Protein AF-A0A2V3JKL2-F1 (afdb_monomer)

Foldseek 3Di:
DFDQCQDPDPPPPDDDDDDDDDDPPPLQVLQQPDFKWKWKWFAPPFPCPVPDAQLCPLVVLLDPPAAEEFEQCQQDPLRVLVLLLQCLVCVVNVNNCSCVSNQVVFFVWDWDADPVVLAIEIEAAPSVRRRGHLRYDYHNDPVVRVVCRVVVSHGIYIDIPVVCVVSVTDIYGYDPCRGLADQVNQVSQQSYWYQHNVRDIGGRHRRTGDDDQDPPHPDSPVSVVVSCCCSDPNND

Nearest PDB structures (foldseek):
  3k6w-assembly1_A  TM=8.938E-01  e=9.859E-31  Methanosarcina acetivorans
  3cfx-assembly2_B  TM=8.893E-01  e=1.115E-30  Methanosarcina acetivorans
  3cij-assembly2_B  TM=8.862E-01  e=2.197E-30  Archaeoglobus fulgidus
  2onk-assembly1_E  TM=8.874E-01  e=9.422E-29  Archaeoglobus fulgidus
  3cfz-assembly1_A  TM=8.855E-01  e=1.961E-25  Methanocaldococcus jannaschii

Sequence (236 aa):
MIRQICNSTKNMKTRWSGPMGQQCPRVLDQIGHYRNQIVLAYTDKSKYADEINASNWYDILRRDDVRFGFSNPNDDPCGYRSQMTIQLAEAYYGDDIIYEDLIEANSALAMVYDAANGTYTLNMPASESIDPSAKLMVRSMEMELIAGLDAQEIDYYFIYRSVAEQHGQLFLELPAEIDLSSVAYADTYKTVQVVQANGNLVTGNPVVYGITVPTNARDPEMGLLFVKLVVSPEGQ

Structure (mmCIF, N/CA/C/O backbone):
data_AF-A0A2V3JKL2-F1
#
_entry.id   AF-A0A2V3JKL2-F1
#
loop_
_atom_site.group_PDB
_atom_site.id
_atom_site.type_symbol
_atom_site.label_atom_id
_atom_site.label_alt_id
_atom_site.label_comp_id
_atom_site.label_asym_id
_atom_site.label_entity_id
_atom_site.label_seq_id
_atom_site.pdbx_PDB_ins_code
_atom_site.Cartn_x
_atom_site.Cartn_y
_atom_site.Cartn_z
_atom_site.occupancy
_atom_site.B_iso_or_equiv
_atom_site.auth_seq_id
_atom_site.auth_comp_id
_atom_site.auth_asym_id
_atom_site.auth_atom_id
_atom_site.pdbx_PDB_model_num
ATOM 1 N N . MET A 1 1 ? 16.165 -18.012 -11.429 1.00 26.91 1 MET A N 1
ATOM 2 C CA . MET A 1 1 ? 16.096 -16.927 -10.427 1.00 26.91 1 MET A CA 1
ATOM 3 C C . MET A 1 1 ? 15.198 -15.844 -11.010 1.00 26.91 1 MET A C 1
ATOM 5 O O . MET A 1 1 ? 15.669 -15.047 -11.811 1.00 26.91 1 MET A O 1
ATOM 9 N N . ILE A 1 2 ? 13.894 -15.908 -10.723 1.00 26.86 2 ILE A N 1
ATOM 10 C CA . ILE A 1 2 ? 12.930 -14.867 -11.106 1.00 26.86 2 ILE A CA 1
ATOM 11 C C . ILE A 1 2 ? 13.329 -13.627 -10.305 1.00 26.86 2 ILE A C 1
ATOM 13 O O . ILE A 1 2 ? 13.329 -13.666 -9.079 1.00 26.86 2 ILE A O 1
ATOM 17 N N . ARG A 1 3 ? 13.791 -12.574 -10.980 1.00 26.08 3 ARG A N 1
ATOM 18 C CA . ARG A 1 3 ? 14.084 -11.287 -10.343 1.00 26.08 3 ARG A CA 1
ATOM 19 C C . ARG A 1 3 ? 12.982 -10.319 -10.723 1.00 26.08 3 ARG A C 1
ATOM 21 O O . ARG A 1 3 ? 12.643 -10.200 -11.894 1.00 26.08 3 ARG A O 1
ATOM 28 N N . GLN A 1 4 ? 12.475 -9.601 -9.734 1.00 31.69 4 GLN A N 1
ATOM 29 C CA . GLN A 1 4 ? 11.664 -8.415 -9.941 1.00 31.69 4 GLN A CA 1
ATOM 30 C C . GLN A 1 4 ? 12.528 -7.375 -10.668 1.00 31.69 4 GLN A C 1
ATOM 32 O O . GLN A 1 4 ? 13.488 -6.844 -10.107 1.00 31.69 4 GLN A O 1
ATOM 37 N N . ILE A 1 5 ? 12.262 -7.151 -11.956 1.00 33.41 5 ILE A N 1
ATOM 38 C CA . ILE A 1 5 ? 13.010 -6.180 -12.757 1.00 33.41 5 ILE A CA 1
ATOM 39 C C . ILE A 1 5 ? 12.472 -4.792 -12.401 1.00 33.41 5 ILE A C 1
ATOM 41 O O . ILE A 1 5 ? 11.499 -4.318 -12.977 1.00 33.41 5 ILE A O 1
ATOM 45 N N . CYS A 1 6 ? 13.102 -4.146 -11.418 1.00 26.72 6 CYS A N 1
ATOM 46 C CA . CYS A 1 6 ? 12.936 -2.715 -11.196 1.00 26.72 6 CYS A CA 1
ATOM 47 C C . CYS A 1 6 ? 13.619 -1.978 -12.362 1.00 26.72 6 CYS A C 1
ATOM 49 O O . CYS A 1 6 ? 14.805 -2.178 -12.639 1.00 26.72 6 CYS A O 1
ATOM 51 N N . ASN A 1 7 ? 12.840 -1.209 -13.121 1.00 31.97 7 ASN A N 1
ATOM 52 C CA . ASN A 1 7 ? 13.188 -0.748 -14.463 1.00 31.97 7 ASN A CA 1
ATOM 53 C C . ASN A 1 7 ? 14.177 0.437 -14.445 1.00 31.97 7 ASN A C 1
ATOM 55 O O . ASN A 1 7 ? 13.800 1.591 -14.619 1.00 31.97 7 ASN A O 1
ATOM 59 N N . SER A 1 8 ? 15.474 0.152 -14.309 1.00 26.84 8 SER A N 1
ATOM 60 C CA . SER A 1 8 ? 16.554 1.078 -14.682 1.00 26.84 8 SER A CA 1
ATOM 61 C C . SER A 1 8 ? 17.068 0.740 -16.085 1.00 26.84 8 SER A C 1
ATOM 63 O O . SER A 1 8 ? 18.127 0.148 -16.267 1.00 26.84 8 SER A O 1
ATOM 65 N N . THR A 1 9 ? 16.291 1.068 -17.120 1.00 30.44 9 THR A N 1
ATOM 66 C CA . THR A 1 9 ? 16.754 0.984 -18.520 1.00 30.44 9 THR A CA 1
ATOM 67 C C . THR A 1 9 ? 16.253 2.164 -19.355 1.00 30.44 9 THR A C 1
ATOM 69 O O . THR A 1 9 ? 15.654 1.999 -20.413 1.00 30.44 9 THR A O 1
ATOM 72 N N . LYS A 1 10 ? 16.531 3.401 -18.918 1.00 29.91 10 LYS A N 1
ATOM 73 C CA . LYS A 1 10 ? 16.306 4.592 -19.764 1.00 29.91 10 LYS A CA 1
ATOM 74 C C . LYS A 1 10 ? 17.475 4.970 -20.688 1.00 29.91 10 LYS A C 1
ATOM 76 O O . LYS A 1 10 ? 17.258 5.779 -21.578 1.00 29.91 10 LYS A O 1
ATOM 81 N N . ASN A 1 11 ? 18.659 4.351 -20.593 1.00 26.80 11 ASN A N 1
ATOM 82 C CA . ASN A 1 11 ? 19.849 4.804 -21.343 1.00 26.80 11 ASN A CA 1
ATOM 83 C C . ASN A 1 11 ? 20.575 3.724 -22.169 1.00 26.80 11 ASN A C 1
ATOM 85 O O . ASN A 1 11 ? 21.790 3.586 -22.089 1.00 26.80 11 ASN A O 1
ATOM 89 N N . MET A 1 12 ? 19.863 2.992 -23.030 1.00 27.97 12 MET A N 1
ATOM 90 C CA . MET A 1 12 ? 20.506 2.228 -24.117 1.00 27.97 12 MET A CA 1
ATOM 91 C C . MET A 1 12 ? 19.764 2.386 -25.453 1.00 27.97 12 MET A C 1
ATOM 93 O O . MET A 1 12 ? 19.533 1.441 -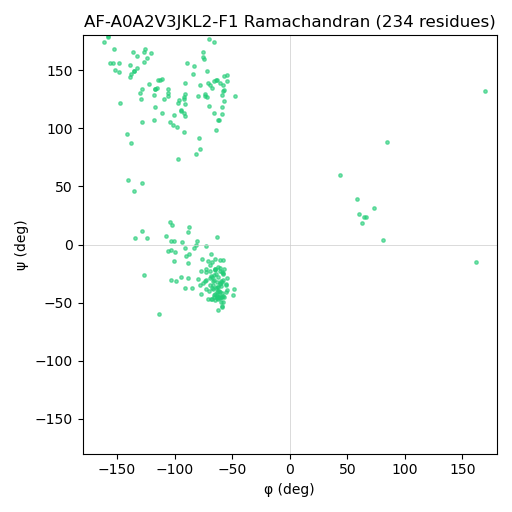26.200 1.00 27.97 12 MET A O 1
ATOM 97 N N . LYS A 1 13 ? 19.414 3.627 -25.802 1.00 31.36 13 LYS A N 1
ATOM 98 C CA . LYS A 1 13 ? 19.261 4.019 -27.207 1.00 31.36 13 LYS A CA 1
ATOM 99 C C . LYS A 1 13 ? 20.603 4.573 -27.664 1.00 31.36 13 LYS A C 1
ATOM 101 O O . LYS A 1 13 ? 20.882 5.724 -27.386 1.00 31.36 13 LYS A O 1
ATOM 106 N N . THR A 1 14 ? 21.429 3.751 -28.310 1.00 31.39 14 THR A N 1
ATOM 107 C CA . THR A 1 14 ? 22.068 4.065 -29.602 1.00 31.39 14 THR A CA 1
ATOM 108 C C . THR A 1 14 ? 23.144 3.038 -29.955 1.00 31.39 14 THR A C 1
ATOM 110 O O . THR A 1 14 ? 24.068 2.802 -29.185 1.00 31.39 14 THR A O 1
ATOM 113 N N . ARG A 1 15 ? 23.055 2.578 -31.211 1.00 26.11 15 ARG A N 1
ATOM 114 C CA . ARG A 1 15 ? 24.170 2.213 -32.095 1.00 26.11 15 ARG A CA 1
ATOM 115 C C . ARG A 1 15 ? 24.742 0.804 -31.946 1.00 26.11 15 ARG A C 1
ATOM 117 O O . ARG A 1 15 ? 25.768 0.635 -31.317 1.00 26.11 15 ARG A O 1
ATOM 124 N N . TRP A 1 16 ? 24.165 -0.148 -32.681 1.00 27.25 16 TRP A N 1
ATOM 125 C CA . TRP A 1 16 ? 24.941 -1.156 -33.415 1.00 27.25 16 TRP A CA 1
ATOM 126 C C . TRP A 1 16 ? 24.212 -1.546 -34.707 1.00 27.25 16 TRP A C 1
ATOM 128 O O . TRP A 1 16 ? 23.058 -1.965 -34.688 1.00 27.25 16 TRP A O 1
ATOM 138 N N . SER A 1 17 ? 24.895 -1.351 -35.834 1.00 35.47 17 SER A N 1
ATOM 139 C CA . SER A 1 17 ? 24.506 -1.769 -37.181 1.00 35.47 17 SER A CA 1
ATOM 140 C C . SER A 1 17 ? 25.298 -3.029 -37.539 1.00 35.47 17 SER A C 1
ATOM 142 O O . SER A 1 17 ? 26.489 -2.937 -37.832 1.00 35.47 17 SER A O 1
ATOM 144 N N . GLY A 1 18 ? 24.644 -4.191 -37.470 1.00 29.98 18 GLY A N 1
ATOM 145 C CA . GLY A 1 18 ? 25.146 -5.503 -37.898 1.00 29.98 18 GLY A CA 1
ATOM 146 C C . GLY A 1 18 ? 24.193 -6.146 -38.920 1.00 29.98 18 GLY A C 1
ATOM 147 O O . GLY A 1 18 ? 23.052 -5.693 -39.033 1.00 29.98 18 GLY A O 1
ATOM 148 N N . PRO A 1 19 ? 24.657 -7.132 -39.711 1.00 27.50 19 PRO A N 1
ATOM 149 C CA . PRO A 1 19 ? 24.007 -7.551 -40.952 1.00 27.50 19 PRO A CA 1
ATOM 150 C C . PRO A 1 19 ? 22.611 -8.144 -40.721 1.00 27.50 19 PRO A C 1
ATOM 152 O O . PRO A 1 19 ? 22.364 -8.854 -39.748 1.00 27.50 19 PRO A O 1
ATOM 155 N N . MET A 1 20 ? 21.701 -7.817 -41.644 1.00 35.47 20 MET A N 1
ATOM 156 C CA . MET A 1 20 ? 20.307 -8.266 -41.696 1.00 35.47 20 MET A CA 1
ATOM 157 C C . MET A 1 20 ? 20.189 -9.783 -41.496 1.00 35.47 20 MET A C 1
ATOM 159 O O . MET A 1 20 ? 20.811 -10.536 -42.240 1.00 35.47 20 MET A O 1
ATOM 163 N N . GLY A 1 21 ? 19.340 -10.236 -40.562 1.00 33.16 21 GLY A N 1
ATOM 164 C CA . GLY A 1 21 ? 18.878 -11.629 -40.619 1.00 33.16 21 GLY A CA 1
ATOM 165 C C . GLY A 1 21 ? 18.275 -12.289 -39.383 1.00 33.16 21 GLY A C 1
ATOM 166 O O . GLY A 1 21 ? 17.631 -13.313 -39.559 1.00 33.16 21 GLY A O 1
ATOM 167 N N . GLN A 1 22 ? 18.408 -11.758 -38.164 1.00 30.09 22 GLN A N 1
ATOM 168 C CA . GLN A 1 22 ? 17.729 -12.327 -36.987 1.00 30.09 22 GLN A CA 1
ATOM 169 C C . GLN A 1 22 ? 17.241 -11.209 -36.066 1.00 30.09 22 GLN A C 1
ATOM 171 O O . GLN A 1 22 ? 17.969 -10.696 -35.218 1.00 30.09 22 GLN A O 1
ATOM 176 N N . GLN A 1 23 ? 15.976 -10.818 -36.232 1.00 29.34 23 GLN A N 1
ATOM 177 C CA . GLN A 1 23 ? 15.240 -10.212 -35.129 1.00 29.34 23 GLN A CA 1
ATOM 178 C C . GLN A 1 23 ? 15.170 -11.265 -34.026 1.00 29.34 23 GLN A C 1
ATOM 180 O O . GLN A 1 23 ? 14.446 -12.246 -34.157 1.00 29.34 23 GLN A O 1
ATOM 185 N N . CYS A 1 24 ? 15.941 -11.073 -32.957 1.00 32.03 24 CYS A N 1
ATOM 186 C CA . CYS A 1 24 ? 15.667 -11.741 -31.695 1.00 32.03 24 CYS A CA 1
ATOM 187 C C . CYS A 1 24 ? 14.244 -11.311 -31.303 1.00 32.03 24 CYS A C 1
ATOM 189 O O . CYS A 1 24 ? 14.039 -10.105 -31.095 1.00 32.03 24 CYS A O 1
ATOM 191 N N . PRO A 1 25 ? 13.239 -12.209 -31.289 1.00 35.69 25 PRO A N 1
ATOM 192 C CA . PRO A 1 25 ? 11.915 -11.836 -30.826 1.00 35.69 25 PRO A CA 1
ATOM 193 C C . PRO A 1 25 ? 12.107 -11.329 -29.405 1.00 35.69 25 PRO A C 1
ATOM 195 O O . PRO A 1 25 ? 12.708 -12.015 -28.577 1.00 35.69 25 PRO A O 1
ATOM 198 N N . ARG A 1 26 ? 11.685 -10.097 -29.126 1.00 41.50 26 ARG A N 1
ATOM 199 C CA . ARG A 1 26 ? 11.705 -9.581 -27.761 1.00 41.50 26 ARG A CA 1
ATOM 200 C C . ARG A 1 26 ? 10.740 -10.453 -26.968 1.00 41.50 26 ARG A C 1
ATOM 202 O O . ARG A 1 26 ? 9.538 -10.239 -27.006 1.00 41.50 26 ARG A O 1
ATOM 209 N N . VAL A 1 27 ? 11.279 -11.437 -26.256 1.00 40.78 27 VAL A N 1
ATOM 210 C CA . VAL A 1 27 ? 10.527 -12.336 -25.365 1.00 40.78 27 VAL A CA 1
ATOM 211 C C . VAL A 1 27 ? 9.773 -11.546 -24.275 1.00 40.78 27 VAL A C 1
ATOM 213 O O . VAL A 1 27 ? 8.854 -12.067 -23.661 1.00 40.78 27 VAL A O 1
ATOM 216 N N . LEU A 1 28 ? 10.099 -10.258 -24.105 1.00 38.56 28 LEU A N 1
ATOM 217 C CA . LEU A 1 28 ? 9.424 -9.299 -23.229 1.00 38.56 28 LEU A CA 1
ATOM 218 C C . LEU A 1 28 ? 7.911 -9.160 -23.480 1.00 38.56 28 LEU A C 1
ATOM 220 O O . LEU A 1 28 ? 7.175 -8.995 -22.513 1.00 38.56 28 LEU A O 1
ATOM 224 N N . ASP A 1 29 ? 7.434 -9.262 -24.726 1.00 38.19 29 ASP A N 1
ATOM 225 C CA . ASP A 1 29 ? 6.019 -8.979 -25.037 1.00 38.19 29 ASP A CA 1
ATOM 226 C C . ASP A 1 29 ? 5.052 -10.110 -24.625 1.00 38.19 29 ASP A C 1
ATOM 228 O O . ASP A 1 29 ? 3.843 -9.895 -24.594 1.00 38.19 29 ASP A O 1
ATOM 232 N N . GLN A 1 30 ? 5.547 -11.305 -24.273 1.00 39.47 30 GLN A N 1
ATOM 233 C CA . GLN A 1 30 ? 4.699 -12.472 -23.961 1.00 39.47 30 GLN A CA 1
ATOM 234 C C . GLN A 1 30 ? 4.505 -12.747 -22.460 1.00 39.47 30 GLN A C 1
ATOM 236 O O . GLN A 1 30 ? 3.856 -13.722 -22.098 1.00 39.47 30 GLN A O 1
ATOM 241 N N . ILE A 1 31 ? 5.043 -11.907 -21.571 1.00 49.47 31 ILE A N 1
ATOM 242 C CA . ILE A 1 31 ? 5.088 -12.194 -20.119 1.00 49.47 31 ILE A CA 1
ATOM 243 C C . ILE A 1 31 ? 4.096 -11.312 -19.339 1.00 49.47 31 ILE A C 1
ATOM 245 O O . ILE A 1 31 ? 3.998 -11.379 -18.121 1.00 49.47 31 ILE A O 1
ATOM 249 N N . GLY A 1 32 ? 3.251 -10.549 -20.040 1.00 49.50 32 GLY A N 1
ATOM 250 C CA . GLY A 1 32 ? 2.182 -9.742 -19.436 1.00 49.50 32 GLY A CA 1
ATOM 251 C C . GLY A 1 32 ? 1.082 -10.534 -18.704 1.00 49.50 32 GLY A C 1
ATOM 252 O O . GLY A 1 32 ? 0.075 -9.933 -18.315 1.00 49.50 32 GLY A O 1
ATOM 253 N N . HIS A 1 33 ? 1.237 -11.854 -18.559 1.00 52.31 33 HIS A N 1
ATOM 254 C CA . HIS A 1 33 ? 0.290 -12.769 -17.917 1.00 52.31 33 HIS A CA 1
ATOM 255 C C . HIS A 1 33 ? 0.598 -13.030 -16.440 1.00 52.31 33 HIS A C 1
ATOM 257 O O . HIS A 1 33 ? -0.336 -13.229 -15.672 1.00 52.31 33 HIS A O 1
ATOM 263 N N . TYR A 1 34 ? 1.860 -12.947 -16.009 1.00 68.00 34 TYR A N 1
ATOM 264 C CA . TYR A 1 34 ? 2.202 -13.103 -14.594 1.00 68.00 34 TYR A CA 1
ATOM 265 C C . TYR A 1 34 ? 2.180 -11.743 -13.920 1.00 68.00 34 TYR A C 1
ATOM 267 O O . TYR A 1 34 ? 3.027 -10.885 -14.180 1.00 68.00 34 TYR A O 1
ATOM 275 N N . ARG A 1 35 ? 1.193 -11.542 -13.057 1.00 81.88 35 ARG A N 1
ATOM 276 C CA . ARG A 1 35 ? 0.976 -10.293 -12.334 1.00 81.88 35 ARG A CA 1
ATOM 277 C C . ARG A 1 35 ? 0.887 -10.584 -10.854 1.00 81.88 35 ARG A C 1
ATOM 279 O O . ARG A 1 35 ? 0.585 -11.704 -10.453 1.00 81.88 35 ARG A O 1
ATOM 286 N N . ASN A 1 36 ? 1.159 -9.567 -10.060 1.00 87.81 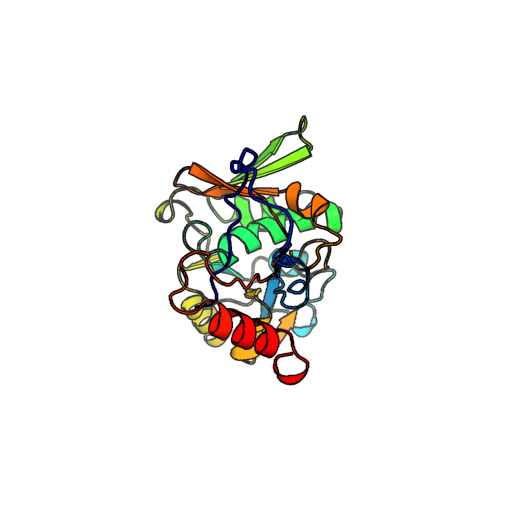36 ASN A N 1
ATOM 287 C CA . ASN A 1 36 ? 0.736 -9.559 -8.676 1.00 87.81 36 ASN A CA 1
ATOM 288 C C . ASN A 1 36 ? -0.173 -8.361 -8.442 1.00 87.81 36 ASN A C 1
ATOM 290 O O . ASN A 1 36 ? -0.208 -7.436 -9.251 1.00 87.81 36 ASN A O 1
ATOM 294 N N . GLN A 1 37 ? -0.887 -8.389 -7.332 1.00 94.38 37 GLN A N 1
ATOM 295 C CA . GLN A 1 37 ? -1.734 -7.286 -6.913 1.00 94.38 37 GLN A CA 1
ATOM 296 C C . GLN A 1 37 ? -1.593 -7.092 -5.414 1.00 94.38 37 GLN A C 1
ATOM 298 O O . GLN A 1 37 ? -1.418 -8.071 -4.677 1.00 94.38 37 GLN A O 1
ATOM 303 N N . ILE A 1 38 ? -1.635 -5.836 -4.986 1.00 97.75 38 ILE A N 1
ATOM 304 C CA . ILE A 1 38 ? -1.719 -5.503 -3.571 1.00 97.75 38 ILE A CA 1
ATOM 305 C C . ILE A 1 38 ? -3.138 -5.810 -3.095 1.00 97.75 38 ILE A C 1
ATOM 307 O O . ILE A 1 38 ? -4.124 -5.414 -3.712 1.00 97.75 38 ILE A O 1
ATOM 311 N N . VAL A 1 39 ? -3.230 -6.546 -1.997 1.00 98.38 39 VAL A N 1
ATOM 312 C CA . VAL A 1 39 ? -4.472 -6.881 -1.301 1.00 98.38 39 VAL A CA 1
ATOM 313 C C . VAL A 1 39 ? -4.348 -6.497 0.165 1.00 98.38 39 VAL A C 1
ATOM 315 O O . VAL A 1 39 ? -3.244 -6.274 0.672 1.00 98.38 39 VAL A O 1
ATOM 318 N N . LEU A 1 40 ? -5.485 -6.465 0.852 1.00 98.50 40 LEU A N 1
ATOM 319 C CA . LEU A 1 40 ? -5.537 -6.320 2.301 1.00 98.50 40 LEU A CA 1
ATOM 320 C C . LEU A 1 40 ? -5.867 -7.683 2.920 1.00 98.50 40 LEU A C 1
ATOM 322 O O . LEU A 1 40 ? -6.997 -8.158 2.816 1.00 98.50 40 LEU A O 1
ATOM 326 N N . ALA A 1 41 ? -4.872 -8.339 3.511 1.00 98.31 41 ALA A N 1
ATOM 327 C CA . ALA A 1 41 ? -5.024 -9.651 4.133 1.00 98.31 41 ALA A CA 1
ATOM 328 C C . ALA A 1 41 ? -5.543 -9.539 5.574 1.00 98.31 41 ALA A C 1
ATOM 330 O O . ALA A 1 41 ? -5.236 -8.574 6.278 1.00 98.31 41 ALA A O 1
ATOM 331 N N . TYR A 1 42 ? -6.338 -10.525 5.993 1.00 98.31 42 TYR A N 1
ATOM 332 C CA . TYR A 1 42 ? -6.999 -10.592 7.296 1.00 98.31 42 TYR A CA 1
ATOM 333 C C . TYR A 1 42 ? -7.383 -12.037 7.671 1.00 98.31 42 TYR A C 1
ATOM 335 O O . TYR A 1 42 ? -7.146 -12.987 6.921 1.00 98.31 42 TYR A O 1
ATOM 343 N N . THR A 1 43 ? -7.979 -12.220 8.849 1.00 96.88 43 THR A N 1
ATOM 344 C CA . THR A 1 43 ? -8.537 -13.504 9.309 1.00 96.88 43 THR A CA 1
ATOM 345 C C . THR A 1 43 ? -9.996 -13.342 9.717 1.00 96.88 43 THR A C 1
ATOM 347 O O . THR A 1 43 ? -10.482 -12.232 9.916 1.00 96.88 43 THR A O 1
ATOM 350 N N . ASP A 1 44 ? -10.695 -14.453 9.927 1.00 95.50 44 ASP A N 1
ATOM 351 C CA . ASP A 1 44 ? -12.055 -14.472 10.480 1.00 95.50 44 ASP A CA 1
ATOM 352 C C . ASP A 1 44 ? -12.159 -13.870 11.894 1.00 95.50 44 ASP A C 1
ATOM 354 O O . ASP A 1 44 ? -13.258 -13.588 12.369 1.00 95.50 44 ASP A O 1
ATOM 358 N N . LYS A 1 45 ? -11.024 -13.661 12.569 1.00 96.06 45 LYS A N 1
ATOM 359 C CA . LYS A 1 45 ? -10.951 -13.058 13.902 1.00 96.06 45 LYS A CA 1
ATOM 360 C C . LYS A 1 45 ? -10.501 -11.598 13.894 1.00 96.06 45 LYS A C 1
ATOM 362 O O . LYS A 1 45 ? -10.455 -10.993 14.965 1.00 96.06 45 LYS A O 1
ATOM 367 N N . SER A 1 46 ? -10.136 -11.057 12.735 1.00 98.12 46 SER A N 1
ATOM 368 C CA . SER A 1 46 ? -9.794 -9.644 12.591 1.00 98.12 46 SER A CA 1
ATOM 369 C C . SER A 1 46 ? -11.012 -8.782 12.916 1.00 98.12 46 SER A C 1
ATOM 371 O O . SER A 1 46 ? -12.144 -9.128 12.564 1.00 98.12 46 SER A O 1
ATOM 373 N N . LYS A 1 47 ? -10.811 -7.648 13.589 1.00 98.44 47 LYS A N 1
ATOM 374 C CA . LYS A 1 47 ? -11.921 -6.744 13.915 1.00 98.44 47 LYS A CA 1
ATOM 375 C C . LYS A 1 47 ? -12.630 -6.280 12.650 1.00 98.44 47 LYS A C 1
ATOM 377 O O . LYS A 1 47 ? -11.984 -5.759 11.745 1.00 98.44 47 LYS A O 1
ATOM 382 N N . TYR A 1 48 ? -13.954 -6.420 12.621 1.00 98.50 48 TYR A N 1
ATOM 383 C CA . TYR A 1 48 ? -14.816 -6.001 11.506 1.00 98.50 48 TYR A CA 1
ATOM 384 C C . TYR A 1 48 ? -14.611 -6.793 10.200 1.00 98.50 48 TYR A C 1
ATOM 386 O O . TYR A 1 48 ? -14.943 -6.306 9.118 1.00 98.50 48 TYR A O 1
ATOM 394 N N . ALA A 1 49 ? -14.088 -8.022 10.293 1.00 97.62 49 ALA A N 1
ATOM 395 C CA . ALA A 1 49 ? -13.879 -8.921 9.154 1.00 97.62 49 ALA A CA 1
ATOM 396 C C . ALA A 1 49 ? -15.164 -9.254 8.367 1.00 97.62 49 ALA A C 1
ATOM 398 O O . ALA A 1 49 ? -15.094 -9.631 7.199 1.00 97.62 49 ALA A O 1
ATOM 399 N N . ASP A 1 50 ? -16.330 -9.132 9.000 1.00 97.56 50 ASP A N 1
ATOM 400 C CA . ASP A 1 50 ? -17.657 -9.327 8.415 1.00 97.56 50 ASP A CA 1
ATOM 401 C C . ASP A 1 50 ? -18.249 -8.055 7.777 1.00 97.56 50 ASP A C 1
ATOM 403 O O . ASP A 1 50 ? -19.185 -8.148 6.982 1.00 97.56 50 ASP A O 1
ATOM 407 N N . GLU A 1 51 ? -17.695 -6.876 8.080 1.00 98.06 51 GLU A N 1
ATOM 408 C CA . GLU A 1 51 ? -18.117 -5.581 7.523 1.00 98.06 51 GLU A CA 1
ATOM 409 C C . GLU A 1 51 ? -17.226 -5.109 6.361 1.00 98.06 51 GLU A C 1
ATOM 411 O O . GLU A 1 51 ? -17.687 -4.386 5.465 1.00 98.06 51 GLU A O 1
ATOM 416 N N . ILE A 1 52 ? -15.939 -5.468 6.392 1.00 98.31 52 ILE A N 1
ATOM 417 C CA . ILE A 1 52 ? -14.934 -4.942 5.469 1.00 98.31 52 ILE A CA 1
ATOM 418 C C . ILE A 1 52 ? -15.138 -5.441 4.034 1.00 98.31 52 ILE A C 1
ATOM 420 O O . ILE A 1 52 ? -15.424 -6.608 3.775 1.00 98.31 52 ILE A O 1
ATOM 424 N N . ASN A 1 53 ? -14.985 -4.538 3.071 1.00 98.25 53 ASN A N 1
ATOM 425 C CA . ASN A 1 53 ? -15.077 -4.810 1.645 1.00 98.25 53 ASN A CA 1
ATOM 426 C C . ASN A 1 53 ? -14.332 -3.739 0.822 1.00 98.25 53 ASN A C 1
ATOM 428 O O . ASN A 1 53 ? -13.799 -2.760 1.348 1.00 98.25 53 ASN A O 1
ATOM 432 N N . ALA A 1 54 ? -14.323 -3.910 -0.502 1.00 97.19 54 ALA A N 1
ATOM 433 C CA . ALA A 1 54 ? -13.540 -3.089 -1.426 1.00 97.19 54 ALA A CA 1
ATOM 434 C C . ALA A 1 54 ? -13.982 -1.618 -1.471 1.00 97.19 54 ALA A C 1
ATOM 436 O O . ALA A 1 54 ? -13.262 -0.793 -2.022 1.00 97.19 54 ALA A O 1
ATOM 437 N N . SER A 1 55 ? -15.143 -1.274 -0.908 1.00 97.62 55 SER A N 1
ATOM 438 C CA . SER A 1 55 ? -15.660 0.098 -0.876 1.00 97.62 55 SER A CA 1
ATOM 439 C C . SER A 1 55 ? -15.459 0.826 0.454 1.00 97.62 55 SER A C 1
ATOM 441 O O . SER A 1 55 ? -15.624 2.036 0.475 1.00 97.62 55 SER A O 1
ATOM 443 N N . ASN A 1 56 ? -15.111 0.129 1.543 1.00 98.31 56 ASN A N 1
ATOM 444 C CA . ASN A 1 56 ? -15.050 0.722 2.889 1.00 98.31 56 ASN A CA 1
ATOM 445 C C . ASN A 1 56 ? -13.788 0.359 3.690 1.00 98.31 56 ASN A C 1
ATOM 447 O O . ASN A 1 56 ? -13.708 0.682 4.873 1.00 98.31 56 ASN A O 1
ATOM 451 N N . TRP A 1 57 ? -12.817 -0.340 3.094 1.00 98.75 57 TRP A N 1
ATOM 452 C CA . TRP A 1 57 ? -11.638 -0.825 3.817 1.00 98.75 57 TRP A CA 1
ATOM 453 C C . TRP A 1 57 ? -10.891 0.296 4.543 1.00 98.75 57 TRP A C 1
ATOM 455 O O . TRP A 1 57 ? -10.510 0.121 5.695 1.00 98.75 57 TRP A O 1
ATOM 465 N N . TYR A 1 58 ? -10.748 1.463 3.916 1.00 98.62 58 TYR A N 1
ATOM 466 C CA . TYR A 1 58 ? -10.066 2.615 4.501 1.00 98.62 58 TYR A CA 1
ATOM 467 C C . TYR A 1 58 ? -10.836 3.182 5.703 1.00 98.62 58 TYR A C 1
ATOM 469 O O . TYR A 1 58 ? -10.220 3.539 6.703 1.00 98.62 58 TYR A O 1
ATOM 477 N N . ASP A 1 59 ? -12.172 3.160 5.679 1.00 98.69 59 ASP A N 1
ATOM 478 C CA . ASP A 1 59 ? -13.002 3.548 6.826 1.00 98.69 59 ASP A CA 1
ATOM 479 C C . ASP A 1 59 ? -12.899 2.552 7.986 1.00 98.69 59 ASP A C 1
ATOM 481 O O . ASP A 1 59 ? -12.920 2.952 9.151 1.00 98.69 59 ASP A O 1
ATOM 485 N N . ILE A 1 60 ? -12.749 1.253 7.698 1.00 98.75 60 ILE A N 1
ATOM 486 C CA . ILE A 1 60 ? -12.456 0.252 8.732 1.00 98.75 60 ILE A CA 1
ATOM 487 C C . ILE A 1 60 ? -11.077 0.516 9.339 1.00 98.75 60 ILE A C 1
ATOM 489 O O . ILE A 1 60 ? -10.960 0.579 10.561 1.00 98.75 60 ILE A O 1
ATOM 493 N N . LEU A 1 61 ? -10.050 0.742 8.513 1.00 98.75 61 LEU A N 1
ATOM 494 C CA . LEU A 1 61 ? -8.698 1.048 8.992 1.00 98.75 61 LEU A CA 1
ATOM 495 C C . LEU A 1 61 ? -8.628 2.371 9.771 1.00 98.75 61 LEU A C 1
ATOM 497 O O . LEU A 1 61 ? -7.770 2.517 10.639 1.00 98.75 61 LEU A O 1
ATOM 501 N N . ARG A 1 62 ? -9.535 3.321 9.518 1.00 98.62 62 ARG A N 1
ATOM 502 C CA . ARG A 1 62 ? -9.650 4.572 10.283 1.00 98.62 62 ARG A CA 1
ATOM 503 C C . ARG A 1 62 ? -10.150 4.373 11.709 1.00 98.62 62 ARG A C 1
ATOM 505 O O . ARG A 1 62 ? -9.832 5.213 12.546 1.00 98.62 62 ARG A O 1
ATOM 512 N N . ARG A 1 63 ? -10.858 3.289 12.038 1.00 98.62 63 ARG A N 1
ATOM 513 C CA . ARG A 1 63 ? -11.359 3.059 13.407 1.00 98.62 63 ARG A CA 1
ATOM 514 C C . ARG A 1 63 ? -10.198 2.981 14.409 1.00 98.62 63 ARG A C 1
ATOM 516 O O . ARG A 1 63 ? -9.154 2.401 14.121 1.00 98.62 63 ARG A O 1
ATOM 523 N N . ASP A 1 64 ? -10.367 3.590 15.582 1.00 97.31 64 ASP A N 1
ATOM 524 C CA . ASP A 1 64 ? -9.297 3.726 16.589 1.00 97.31 64 ASP A CA 1
ATOM 525 C C . ASP A 1 64 ? -8.844 2.391 17.184 1.00 97.31 64 ASP A C 1
ATOM 527 O O . ASP A 1 64 ? -7.713 2.253 17.649 1.00 97.31 64 ASP A O 1
ATOM 531 N N . ASP A 1 65 ? -9.734 1.403 17.189 1.00 97.94 65 ASP A N 1
ATOM 532 C CA . ASP A 1 65 ? -9.468 0.073 17.705 1.00 97.94 65 ASP A CA 1
ATOM 533 C C . ASP A 1 65 ? -8.931 -0.891 16.643 1.00 97.94 65 ASP A C 1
ATOM 535 O O . ASP A 1 65 ? -8.589 -2.015 17.004 1.00 97.94 65 ASP A O 1
ATOM 539 N N . VAL A 1 66 ? -8.818 -0.484 15.376 1.00 98.62 66 VAL A N 1
ATOM 540 C CA . VAL A 1 66 ? -8.242 -1.306 14.304 1.00 98.62 66 VAL A CA 1
ATOM 541 C C . VAL A 1 66 ? -6.752 -1.044 14.195 1.00 98.62 66 VAL A C 1
ATOM 543 O O . VAL A 1 66 ? -6.310 0.100 14.086 1.00 98.62 66 VAL A O 1
ATOM 546 N N . ARG A 1 67 ? -5.969 -2.121 14.180 1.00 98.69 67 ARG A N 1
ATOM 547 C CA . ARG A 1 67 ? -4.524 -2.064 13.969 1.00 98.69 67 ARG A CA 1
ATOM 548 C C . ARG A 1 67 ? -4.159 -2.757 12.668 1.00 98.69 67 ARG A C 1
ATOM 550 O O . ARG A 1 67 ? -4.624 -3.865 12.413 1.00 98.69 67 ARG A O 1
ATOM 557 N N . PHE A 1 68 ? -3.297 -2.151 11.860 1.00 98.75 68 PHE A N 1
ATOM 558 C CA . PHE A 1 68 ? -2.886 -2.747 10.592 1.00 98.75 68 PHE A CA 1
ATOM 559 C C . PHE A 1 68 ? -1.388 -2.634 10.333 1.00 98.75 68 PHE A C 1
ATOM 561 O O . PHE A 1 68 ? -0.668 -1.915 11.023 1.00 98.75 68 PHE A O 1
ATOM 568 N N . GLY A 1 69 ? -0.900 -3.398 9.361 1.00 98.25 69 GLY A N 1
ATOM 569 C CA . GLY A 1 69 ? 0.519 -3.475 9.057 1.00 98.25 69 GLY A CA 1
ATOM 570 C C . GLY A 1 69 ? 0.864 -3.352 7.581 1.00 98.25 69 GLY A C 1
ATOM 571 O O . GLY A 1 69 ? 0.042 -3.541 6.685 1.00 98.25 69 GLY A O 1
ATOM 572 N N . PHE A 1 70 ? 2.129 -3.046 7.346 1.00 98.25 70 PHE A N 1
ATOM 573 C CA . PHE A 1 70 ? 2.780 -3.088 6.044 1.00 98.25 70 PHE A CA 1
ATOM 574 C C . PHE A 1 70 ? 4.284 -3.256 6.262 1.00 98.25 70 PHE A C 1
ATOM 576 O O . PHE A 1 70 ? 4.817 -2.940 7.331 1.00 98.25 70 PHE A O 1
ATOM 583 N N . SER A 1 71 ? 4.988 -3.792 5.271 1.00 97.19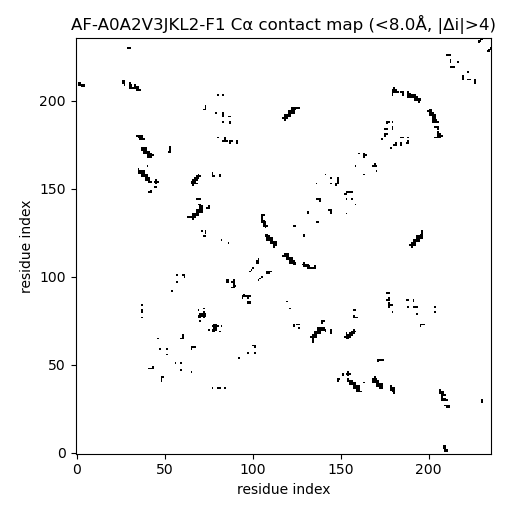 71 SER A N 1
ATOM 584 C CA . SER A 1 71 ? 6.431 -3.971 5.392 1.00 97.19 71 SER A CA 1
ATOM 585 C C . SER A 1 71 ? 7.184 -2.648 5.250 1.00 97.19 71 SER A C 1
ATOM 587 O O . SER A 1 71 ? 6.659 -1.663 4.735 1.00 97.19 71 SER A O 1
ATOM 589 N N . ASN A 1 72 ? 8.423 -2.596 5.733 1.00 97.75 72 ASN A N 1
ATOM 590 C CA . ASN A 1 72 ? 9.227 -1.382 5.717 1.00 97.75 72 ASN A CA 1
ATOM 591 C C . ASN A 1 72 ? 9.424 -0.869 4.272 1.00 97.75 72 ASN A C 1
ATOM 593 O O . ASN A 1 72 ? 10.069 -1.555 3.473 1.00 97.75 72 ASN A O 1
ATOM 597 N N . PRO A 1 73 ? 8.956 0.350 3.933 1.00 97.00 73 PRO A N 1
ATOM 598 C CA . PRO A 1 73 ? 9.078 0.902 2.583 1.00 97.00 73 PRO A CA 1
ATOM 599 C C . PRO A 1 73 ? 10.516 1.117 2.085 1.00 97.00 73 PRO A C 1
ATOM 601 O O . PRO A 1 73 ? 10.740 1.231 0.877 1.00 97.00 73 PRO A O 1
ATOM 604 N N . ASN A 1 74 ? 11.502 1.184 2.984 1.00 96.94 74 ASN A N 1
ATOM 605 C CA . ASN A 1 74 ? 12.914 1.282 2.608 1.00 96.94 74 ASN A CA 1
ATOM 606 C C . ASN A 1 74 ? 13.517 -0.075 2.208 1.00 96.94 74 ASN A C 1
ATOM 608 O O . ASN A 1 74 ? 14.420 -0.110 1.371 1.00 96.94 74 ASN A O 1
ATOM 612 N N . ASP A 1 75 ? 13.005 -1.172 2.772 1.00 93.25 75 ASP A N 1
ATOM 613 C CA . ASP A 1 75 ? 13.613 -2.503 2.664 1.00 93.25 75 ASP A CA 1
ATOM 614 C C . ASP A 1 75 ? 12.876 -3.408 1.661 1.00 93.25 75 ASP A C 1
ATOM 616 O O . ASP A 1 75 ? 13.500 -4.260 1.025 1.00 93.25 75 ASP A O 1
ATOM 620 N N . ASP A 1 76 ? 11.562 -3.218 1.497 1.00 93.12 76 ASP A N 1
ATOM 621 C CA . ASP A 1 76 ? 10.691 -4.142 0.769 1.00 93.12 76 ASP A CA 1
ATOM 622 C C . ASP A 1 76 ? 9.809 -3.436 -0.282 1.00 93.12 76 ASP A C 1
ATOM 624 O O . ASP A 1 76 ? 9.094 -2.476 0.033 1.00 93.12 76 ASP A O 1
ATOM 628 N N . PRO A 1 77 ? 9.782 -3.943 -1.532 1.00 94.12 77 PRO A N 1
ATOM 629 C CA . PRO A 1 77 ? 8.776 -3.586 -2.516 1.00 94.12 77 PRO A CA 1
ATOM 630 C C . PRO A 1 77 ? 7.323 -3.615 -2.085 1.00 94.12 77 PRO A C 1
ATOM 632 O O . PRO A 1 77 ? 6.569 -2.752 -2.531 1.00 94.12 77 PRO A O 1
ATOM 635 N N . CYS A 1 78 ? 6.900 -4.581 -1.272 1.00 95.38 78 CYS A N 1
ATOM 636 C CA . CYS A 1 78 ? 5.524 -4.580 -0.779 1.00 95.38 78 CYS A CA 1
ATOM 637 C C . CYS A 1 78 ? 5.248 -3.345 0.092 1.00 95.38 78 CYS A C 1
ATOM 639 O O . CYS A 1 78 ? 4.186 -2.735 -0.021 1.00 95.38 78 CYS A O 1
ATOM 641 N N . GLY A 1 79 ? 6.236 -2.909 0.873 1.00 96.69 79 GLY A N 1
ATOM 642 C CA . GLY A 1 79 ? 6.128 -1.786 1.793 1.00 96.69 79 GLY A CA 1
ATOM 643 C C . GLY A 1 79 ? 5.831 -0.478 1.081 1.00 96.69 79 GLY A C 1
ATOM 644 O O . GLY A 1 79 ? 4.797 0.145 1.325 1.00 96.69 79 GLY A O 1
ATOM 645 N N . TYR A 1 80 ? 6.683 -0.088 0.126 1.00 97.38 80 TYR A N 1
ATOM 646 C CA . TYR A 1 80 ? 6.459 1.149 -0.628 1.00 97.38 80 TYR A CA 1
ATOM 647 C C . TYR A 1 80 ? 5.237 1.066 -1.553 1.00 97.38 80 TYR A C 1
ATOM 649 O O . TYR A 1 80 ? 4.601 2.083 -1.816 1.00 97.38 80 TYR A O 1
ATOM 657 N N . ARG A 1 81 ? 4.861 -0.130 -2.025 1.00 97.94 81 ARG A N 1
ATOM 658 C CA . ARG A 1 81 ? 3.640 -0.322 -2.827 1.00 97.94 81 ARG A CA 1
ATOM 659 C C . ARG A 1 81 ? 2.365 -0.223 -2.009 1.00 97.94 81 ARG A C 1
ATOM 661 O O . ARG A 1 81 ? 1.360 0.238 -2.539 1.00 97.94 81 ARG A O 1
ATOM 668 N N . SER A 1 82 ? 2.417 -0.598 -0.735 1.00 98.19 82 SER A N 1
ATOM 669 C CA . SER A 1 82 ? 1.320 -0.366 0.205 1.00 98.19 82 SER A CA 1
ATOM 670 C C . SER A 1 82 ? 1.060 1.135 0.326 1.00 98.19 82 SER A C 1
ATOM 672 O O . SER A 1 82 ? -0.071 1.569 0.146 1.00 98.19 82 SER A O 1
ATOM 674 N N . GLN A 1 83 ? 2.120 1.940 0.477 1.00 98.62 83 GLN A N 1
ATOM 675 C CA . GLN A 1 83 ? 1.999 3.403 0.532 1.00 98.62 83 GLN A CA 1
ATOM 676 C C . GLN A 1 83 ? 1.411 3.978 -0.766 1.00 98.62 83 GLN A C 1
ATOM 678 O O . GLN A 1 83 ? 0.497 4.795 -0.724 1.00 98.62 83 GLN A O 1
ATOM 683 N N . MET A 1 84 ? 1.880 3.499 -1.925 1.00 98.69 84 MET A N 1
ATOM 684 C CA . MET A 1 84 ? 1.322 3.897 -3.224 1.00 98.69 84 MET A CA 1
ATOM 685 C C . MET A 1 84 ? -0.166 3.555 -3.344 1.00 98.69 84 MET A C 1
ATOM 687 O O . MET A 1 84 ? -0.943 4.387 -3.792 1.00 98.69 84 MET A O 1
ATOM 691 N N . THR A 1 85 ? -0.557 2.348 -2.934 1.00 98.69 85 THR A N 1
ATOM 692 C CA . THR A 1 85 ? -1.949 1.875 -3.001 1.00 98.69 85 THR A CA 1
ATOM 693 C C . THR A 1 85 ? -2.863 2.729 -2.124 1.00 98.69 85 THR A C 1
ATOM 695 O O . THR A 1 85 ? -3.946 3.108 -2.562 1.00 98.69 85 THR A O 1
ATOM 698 N N . ILE A 1 86 ? -2.416 3.066 -0.909 1.00 98.75 86 ILE A N 1
ATOM 699 C CA . ILE A 1 86 ? -3.181 3.900 0.027 1.00 98.75 86 ILE A CA 1
ATOM 700 C C . ILE A 1 86 ? -3.343 5.318 -0.519 1.00 98.75 86 ILE A C 1
ATOM 702 O O . ILE A 1 86 ? -4.449 5.838 -0.485 1.00 98.75 86 ILE A O 1
ATOM 706 N N . GLN A 1 87 ? -2.292 5.925 -1.077 1.00 98.62 87 GLN A N 1
ATOM 707 C CA . GLN A 1 87 ? -2.419 7.268 -1.649 1.00 98.62 87 GLN A CA 1
ATOM 708 C C . GLN A 1 87 ? -3.340 7.265 -2.880 1.00 98.62 87 GLN A C 1
ATOM 710 O O . GLN A 1 87 ? -4.244 8.089 -2.983 1.00 98.62 87 GLN A O 1
ATOM 715 N N . LEU A 1 88 ? -3.173 6.301 -3.794 1.00 98.62 88 LEU A N 1
ATOM 716 C CA . LEU A 1 88 ? -4.020 6.185 -4.989 1.00 98.62 88 LEU A CA 1
ATOM 717 C C . LEU A 1 88 ? -5.514 6.037 -4.649 1.00 98.62 88 LEU A C 1
ATOM 719 O O . LEU A 1 88 ? -6.367 6.388 -5.469 1.00 98.62 88 LEU A O 1
ATOM 723 N N . ALA A 1 89 ? -5.828 5.538 -3.451 1.00 98.62 89 ALA A N 1
ATOM 724 C CA . ALA A 1 89 ? -7.188 5.420 -2.949 1.00 98.62 89 ALA A CA 1
ATOM 725 C C . ALA A 1 89 ? -7.898 6.779 -2.856 1.00 98.62 89 ALA A C 1
ATOM 727 O O . ALA A 1 89 ? -9.098 6.834 -3.107 1.00 98.62 89 ALA A O 1
ATOM 728 N N . GLU A 1 90 ? -7.187 7.871 -2.569 1.00 98.50 90 GLU A N 1
ATOM 729 C CA . GLU A 1 90 ? -7.802 9.186 -2.352 1.00 98.50 90 GLU A CA 1
ATOM 730 C C . GLU A 1 90 ? -8.592 9.654 -3.571 1.00 98.50 90 GLU A C 1
ATOM 732 O O . GLU A 1 90 ? -9.794 9.917 -3.507 1.00 98.50 90 GLU A O 1
ATOM 737 N N . ALA A 1 91 ? -7.929 9.666 -4.729 1.00 97.06 91 ALA A N 1
ATOM 738 C CA . ALA A 1 91 ? -8.557 10.041 -5.988 1.00 97.06 91 ALA A CA 1
ATOM 739 C C . ALA A 1 91 ? -9.625 9.027 -6.429 1.00 97.06 91 ALA A C 1
ATOM 741 O O . ALA A 1 91 ? -10.601 9.413 -7.073 1.00 97.06 91 ALA A O 1
ATOM 742 N N . TYR A 1 92 ? -9.448 7.743 -6.101 1.00 98.31 92 TYR A N 1
ATOM 743 C CA . TYR A 1 92 ? -10.393 6.690 -6.472 1.00 98.31 92 TYR A CA 1
ATOM 744 C C . TYR A 1 92 ? -11.711 6.781 -5.689 1.00 98.31 92 TYR A C 1
ATOM 746 O O . TYR A 1 92 ? -12.784 6.699 -6.286 1.00 98.31 92 TYR A O 1
ATOM 754 N N . TYR A 1 93 ? -11.639 6.963 -4.368 1.00 98.50 93 TYR A N 1
ATOM 755 C CA . TYR A 1 93 ? -12.811 7.033 -3.490 1.00 98.50 93 TYR A CA 1
ATOM 756 C C . TYR A 1 93 ? -13.353 8.460 -3.316 1.00 98.50 93 TYR A C 1
ATOM 758 O O . TYR A 1 93 ? -14.464 8.627 -2.816 1.00 98.50 93 TYR A O 1
ATOM 766 N N . GLY A 1 94 ? -12.623 9.481 -3.779 1.00 98.06 94 GLY A N 1
ATOM 767 C CA . GLY A 1 94 ? -13.023 10.885 -3.656 1.00 98.06 94 GLY A CA 1
ATOM 768 C C . GLY A 1 94 ? -12.879 11.426 -2.233 1.00 98.06 94 GLY A C 1
ATOM 769 O O . GLY A 1 94 ? -13.668 12.278 -1.826 1.00 98.06 94 GLY A O 1
ATOM 770 N N . ASP A 1 95 ? -11.901 10.911 -1.493 1.00 98.12 95 ASP A N 1
ATOM 771 C CA . ASP A 1 95 ? -11.614 11.235 -0.097 1.00 98.12 95 ASP A CA 1
ATOM 772 C C . ASP A 1 95 ? -10.132 11.608 0.005 1.00 98.12 95 ASP A C 1
ATOM 774 O O . ASP A 1 95 ? -9.263 10.755 -0.126 1.00 98.12 95 ASP A O 1
ATOM 778 N N . ASP A 1 96 ? -9.848 12.898 0.153 1.00 96.94 96 ASP A N 1
ATOM 779 C CA . ASP A 1 96 ? -8.516 13.495 0.025 1.00 96.94 96 ASP A CA 1
ATOM 780 C C . ASP A 1 96 ? -7.703 13.499 1.325 1.00 96.94 96 ASP A C 1
ATOM 782 O O . ASP A 1 96 ? -6.726 14.235 1.413 1.00 96.94 96 ASP A O 1
ATOM 786 N N . ILE A 1 97 ? -8.124 12.715 2.324 1.00 98.12 97 ILE A N 1
ATOM 787 C CA . ILE A 1 97 ? -7.448 12.612 3.625 1.00 98.12 97 ILE A CA 1
ATOM 788 C C . ILE A 1 97 ? -7.145 11.159 4.030 1.00 98.12 97 ILE A C 1
ATOM 790 O O . ILE A 1 97 ? -6.838 10.883 5.193 1.00 98.12 97 ILE A O 1
ATOM 794 N N . ILE A 1 98 ? -7.284 10.188 3.114 1.00 98.69 98 ILE A N 1
ATOM 795 C CA . ILE A 1 98 ? -7.044 8.765 3.421 1.00 98.69 98 ILE A CA 1
ATOM 796 C C . ILE A 1 98 ? -5.587 8.546 3.842 1.00 98.69 98 ILE A C 1
ATOM 798 O O . ILE A 1 98 ? -5.339 7.844 4.828 1.00 98.69 98 ILE A O 1
ATOM 802 N N . TYR A 1 99 ? -4.617 9.099 3.110 1.00 98.62 99 TYR A N 1
ATOM 803 C CA . TYR A 1 99 ? -3.208 8.883 3.416 1.00 98.62 99 TYR A CA 1
ATOM 804 C C . TYR A 1 99 ? -2.810 9.602 4.708 1.00 98.62 99 TYR A C 1
ATOM 806 O O . TYR A 1 99 ? -2.109 9.027 5.543 1.00 98.62 99 TYR A O 1
ATOM 814 N N . GLU A 1 100 ? -3.309 10.814 4.926 1.00 98.44 100 GLU A N 1
ATOM 815 C CA . GLU A 1 100 ? -3.106 11.593 6.144 1.00 98.44 100 GLU A CA 1
ATOM 816 C C . GLU A 1 100 ? -3.615 10.832 7.374 1.00 98.44 100 GLU A C 1
ATOM 818 O O . GLU A 1 100 ? -2.858 10.610 8.320 1.00 98.44 100 GLU A O 1
ATOM 823 N N . ASP A 1 101 ? -4.868 10.369 7.350 1.00 98.50 101 ASP A N 1
ATOM 824 C CA . ASP A 1 101 ? -5.498 9.687 8.486 1.00 98.50 101 ASP A CA 1
ATOM 825 C C . ASP A 1 101 ? -4.825 8.352 8.820 1.00 98.50 101 ASP A C 1
ATOM 827 O O . ASP A 1 101 ? -4.654 7.994 9.991 1.00 98.50 101 ASP A O 1
ATOM 831 N N . LEU A 1 102 ? -4.484 7.571 7.793 1.00 98.69 102 LEU A N 1
ATOM 832 C CA . LEU A 1 102 ? -3.972 6.217 7.974 1.00 98.69 102 LEU A CA 1
ATOM 833 C C . LEU A 1 102 ? -2.464 6.199 8.221 1.00 98.69 102 LEU A C 1
ATOM 835 O O . LEU A 1 102 ? -1.996 5.393 9.028 1.00 98.69 102 LEU A O 1
ATOM 839 N N . ILE A 1 103 ? -1.709 7.072 7.553 1.00 98.62 103 ILE A N 1
ATOM 840 C CA . ILE A 1 103 ? -0.249 7.004 7.490 1.00 98.62 103 ILE A CA 1
ATOM 841 C C . ILE A 1 103 ? 0.416 8.183 8.197 1.00 98.62 103 ILE A C 1
ATOM 843 O O . ILE A 1 103 ? 1.158 7.947 9.155 1.00 98.62 103 ILE A O 1
ATOM 847 N N . GLU A 1 104 ? 0.172 9.428 7.779 1.00 98.38 104 GLU A N 1
ATOM 848 C CA . GLU A 1 104 ? 0.891 10.589 8.341 1.00 98.38 104 GLU A CA 1
ATOM 849 C C . GLU A 1 104 ? 0.532 10.845 9.809 1.00 98.38 104 GLU A C 1
ATOM 851 O O . GLU A 1 104 ? 1.395 11.153 10.627 1.00 98.38 104 GLU A O 1
ATOM 856 N N . ALA A 1 105 ? -0.731 10.648 10.190 1.00 98.19 105 ALA A N 1
ATOM 857 C CA . ALA A 1 105 ? -1.174 10.784 11.576 1.00 98.19 105 ALA A CA 1
ATOM 858 C C . ALA A 1 105 ? -0.590 9.701 12.504 1.00 98.19 105 ALA A C 1
ATOM 860 O O . ALA A 1 105 ? -0.659 9.829 13.728 1.00 98.19 105 ALA A O 1
ATOM 861 N N . ASN A 1 106 ? -0.032 8.624 11.941 1.00 98.44 106 ASN A N 1
ATOM 862 C CA . ASN A 1 106 ? 0.397 7.435 12.676 1.00 98.44 106 ASN A CA 1
ATOM 863 C C . ASN A 1 106 ? 1.871 7.069 12.466 1.00 98.44 106 ASN A C 1
ATOM 865 O O . ASN A 1 106 ? 2.302 6.021 12.948 1.00 98.44 106 ASN A O 1
ATOM 869 N N . SER A 1 107 ? 2.644 7.885 11.754 1.00 98.12 107 SER A N 1
ATOM 870 C CA . SER A 1 107 ? 4.066 7.658 11.492 1.00 98.12 107 SER A CA 1
ATOM 871 C C . SER A 1 107 ? 4.750 8.955 11.058 1.00 98.12 107 SER A C 1
ATOM 873 O O . SER A 1 107 ? 4.103 9.966 10.823 1.00 98.12 107 SER A O 1
ATOM 875 N N . ALA A 1 108 ? 6.068 8.925 10.895 1.00 98.00 108 ALA A N 1
ATOM 876 C CA . ALA A 1 108 ? 6.828 10.025 10.306 1.00 98.00 108 ALA A CA 1
ATOM 877 C C . ALA A 1 108 ? 6.936 9.944 8.769 1.00 98.00 108 ALA A C 1
ATOM 879 O O . ALA A 1 108 ? 7.753 10.649 8.169 1.00 98.00 108 ALA A O 1
ATOM 880 N N . LEU A 1 109 ? 6.174 9.055 8.120 1.00 97.69 109 LEU A N 1
ATOM 881 C CA . LEU A 1 109 ? 6.027 9.073 6.665 1.00 97.69 109 LEU A CA 1
ATOM 882 C C . LEU A 1 109 ? 5.291 10.354 6.264 1.00 97.69 109 LEU A C 1
ATOM 884 O O . LEU A 1 109 ? 4.353 10.757 6.942 1.00 97.69 109 LEU A O 1
ATOM 888 N N . ALA A 1 110 ? 5.710 10.976 5.165 1.00 96.69 110 ALA A N 1
ATOM 889 C CA . ALA A 1 110 ? 5.126 12.239 4.722 1.00 96.69 110 ALA A CA 1
ATOM 890 C C . ALA A 1 110 ? 4.845 12.238 3.222 1.00 96.69 110 ALA A C 1
ATOM 892 O O . ALA A 1 110 ? 5.594 11.652 2.443 1.00 96.69 110 ALA A O 1
ATOM 893 N N . MET A 1 111 ? 3.821 12.953 2.798 1.00 97.19 111 MET A N 1
ATOM 894 C CA . MET A 1 111 ? 3.412 13.156 1.423 1.00 97.19 111 MET A CA 1
ATOM 895 C C . MET A 1 111 ? 3.591 14.625 1.037 1.00 97.19 111 MET A C 1
ATOM 897 O O . MET A 1 111 ? 3.351 15.550 1.807 1.00 97.19 111 MET A O 1
ATOM 901 N N . VAL A 1 112 ? 4.025 14.854 -0.199 1.00 97.12 112 VAL A N 1
ATOM 902 C CA . VAL A 1 112 ? 4.059 16.181 -0.815 1.00 97.12 112 VAL A CA 1
ATOM 903 C C . VAL A 1 112 ? 3.390 16.099 -2.175 1.00 97.12 112 VAL A C 1
ATOM 905 O O . VAL A 1 112 ? 3.800 15.304 -3.021 1.00 97.12 112 VAL A O 1
ATOM 908 N N . TYR A 1 113 ? 2.388 16.944 -2.404 1.00 96.50 113 TYR A N 1
ATOM 909 C CA . TYR A 1 113 ? 1.737 17.062 -3.703 1.00 96.50 113 TYR A CA 1
ATOM 910 C C . TYR A 1 113 ? 2.388 18.153 -4.562 1.00 96.50 113 TYR A C 1
ATOM 912 O O . TYR A 1 113 ? 2.478 19.316 -4.163 1.00 96.50 113 TYR A O 1
ATOM 920 N N . ASP A 1 114 ? 2.815 17.785 -5.769 1.00 94.50 114 ASP A N 1
ATOM 921 C CA . ASP A 1 114 ? 3.284 18.715 -6.792 1.00 94.50 114 ASP A CA 1
ATOM 922 C C . ASP A 1 114 ? 2.160 19.012 -7.792 1.00 94.50 114 ASP A C 1
ATOM 924 O O . ASP A 1 114 ? 1.904 18.247 -8.726 1.00 94.50 114 ASP A O 1
ATOM 928 N N . ALA A 1 115 ? 1.518 20.170 -7.623 1.00 90.38 115 ALA A N 1
ATOM 929 C CA . ALA A 1 115 ? 0.429 20.620 -8.486 1.00 90.38 115 ALA A CA 1
ATOM 930 C C . ALA A 1 115 ? 0.853 20.899 -9.941 1.00 90.38 115 ALA A C 1
ATOM 932 O O . ALA A 1 115 ? 0.001 20.885 -10.828 1.00 90.38 115 ALA A O 1
ATOM 933 N N . ALA A 1 116 ? 2.138 21.158 -10.214 1.00 89.56 116 ALA A N 1
ATOM 934 C CA . ALA A 1 116 ? 2.612 21.398 -11.578 1.00 89.56 116 ALA A CA 1
ATOM 935 C C . ALA A 1 116 ? 2.698 20.096 -12.384 1.00 89.56 116 ALA A C 1
ATOM 937 O O . ALA A 1 116 ? 2.456 20.100 -13.591 1.00 89.56 116 ALA A O 1
ATOM 938 N N . ASN A 1 117 ? 3.023 18.992 -11.707 1.00 87.12 117 ASN A N 1
ATOM 939 C CA . ASN A 1 117 ? 3.197 17.674 -12.315 1.00 87.12 117 ASN A CA 1
ATOM 940 C C . ASN A 1 117 ? 2.040 16.705 -12.020 1.00 87.12 117 ASN A C 1
ATOM 942 O O . ASN A 1 117 ? 2.031 15.600 -12.560 1.00 87.12 117 ASN A O 1
ATOM 946 N N . GLY A 1 118 ? 1.081 17.092 -11.169 1.00 92.50 118 GLY A N 1
ATOM 947 C CA . GLY A 1 118 ? -0.033 16.239 -10.748 1.00 92.50 118 GLY A CA 1
ATOM 948 C C . GLY A 1 118 ? 0.449 14.953 -10.078 1.00 92.50 118 GLY A C 1
ATOM 949 O O . GLY A 1 118 ? -0.058 13.876 -10.381 1.00 92.50 118 GLY A O 1
ATOM 950 N N . THR A 1 119 ? 1.503 15.049 -9.263 1.00 95.81 119 THR A N 1
ATOM 951 C CA . THR A 1 119 ? 2.197 13.888 -8.691 1.00 95.81 119 THR A CA 1
ATOM 952 C C . THR A 1 119 ? 2.327 14.016 -7.178 1.00 95.81 119 THR A C 1
ATOM 954 O O . THR A 1 119 ? 2.767 15.047 -6.671 1.00 95.81 119 THR A O 1
ATOM 957 N N . TYR A 1 120 ? 2.012 12.941 -6.469 1.00 98.00 120 TYR A N 1
ATOM 958 C CA . TYR A 1 120 ? 2.235 12.775 -5.042 1.00 98.00 120 TYR A CA 1
ATOM 959 C C . TYR A 1 120 ? 3.592 12.114 -4.799 1.00 98.00 120 TYR A C 1
ATOM 961 O O . TYR A 1 120 ? 3.902 11.062 -5.360 1.00 98.00 120 TYR A O 1
ATOM 969 N N . THR A 1 121 ? 4.418 12.741 -3.966 1.00 98.25 121 THR A N 1
ATOM 970 C CA . THR A 1 121 ? 5.723 12.220 -3.549 1.00 98.25 121 THR A CA 1
ATOM 971 C C . THR A 1 121 ? 5.676 11.832 -2.080 1.00 98.25 121 THR A C 1
ATOM 973 O O . THR A 1 121 ? 5.569 12.693 -1.211 1.00 98.25 121 THR A O 1
ATOM 976 N N . LEU A 1 122 ? 5.785 10.535 -1.815 1.00 98.44 122 LEU A N 1
ATOM 977 C CA . LEU A 1 122 ? 5.798 9.937 -0.488 1.00 98.44 122 LEU A CA 1
ATOM 978 C C . LEU A 1 122 ? 7.250 9.813 -0.010 1.00 98.44 122 LEU A C 1
ATOM 980 O O . LEU A 1 122 ? 8.046 9.060 -0.570 1.00 98.44 122 LEU A O 1
ATOM 984 N N . ASN A 1 123 ? 7.614 10.564 1.016 1.00 98.00 123 ASN A N 1
ATOM 985 C CA . ASN A 1 123 ? 8.954 10.637 1.576 1.00 98.00 123 ASN A CA 1
ATOM 986 C C . ASN A 1 123 ? 9.078 9.672 2.753 1.00 98.00 123 ASN A C 1
ATOM 988 O O . ASN A 1 123 ? 8.418 9.833 3.781 1.00 98.00 123 ASN A O 1
ATOM 992 N N . MET A 1 124 ? 9.936 8.668 2.595 1.00 97.75 124 MET A N 1
ATOM 993 C CA . MET A 1 124 ? 10.238 7.706 3.645 1.00 97.75 124 MET A CA 1
ATOM 994 C C . MET A 1 124 ? 11.446 8.222 4.444 1.00 97.75 124 MET A C 1
ATOM 996 O O . MET A 1 124 ? 12.520 8.408 3.862 1.00 97.75 124 MET A O 1
ATOM 1000 N N . PRO A 1 125 ? 11.320 8.449 5.763 1.00 97.75 125 PRO A N 1
ATOM 1001 C CA . PRO A 1 12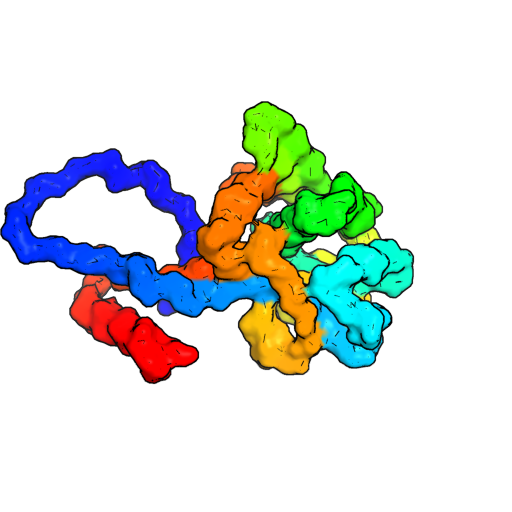5 ? 12.458 8.745 6.616 1.00 97.75 125 PRO A CA 1
ATOM 1002 C C . PRO A 1 125 ? 13.331 7.490 6.768 1.00 97.75 125 PRO A C 1
ATOM 1004 O O . PRO A 1 125 ? 12.995 6.406 6.278 1.00 97.75 125 PRO A O 1
ATOM 1007 N N . ALA A 1 126 ? 14.461 7.619 7.467 1.00 97.50 126 ALA A N 1
ATOM 1008 C CA . ALA A 1 126 ? 15.251 6.457 7.870 1.00 97.50 126 ALA A CA 1
ATOM 1009 C C . ALA A 1 126 ? 14.373 5.453 8.641 1.00 97.50 126 ALA A C 1
ATOM 1011 O O . ALA A 1 126 ? 13.457 5.859 9.354 1.00 97.50 126 ALA A O 1
ATOM 1012 N N . SER A 1 127 ? 14.634 4.153 8.496 1.00 96.75 127 SER A N 1
ATOM 1013 C CA . SER A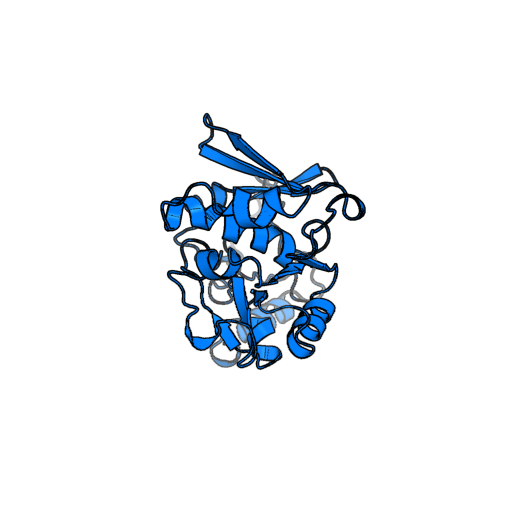 1 127 ? 13.782 3.084 9.042 1.00 96.75 127 SER A CA 1
ATOM 1014 C C . SER A 1 127 ? 13.538 3.218 10.552 1.00 96.75 127 SER A C 1
ATOM 1016 O O . SER A 1 127 ? 12.422 3.026 11.025 1.00 96.75 127 SER A O 1
ATOM 1018 N N . GLU A 1 128 ? 14.559 3.617 11.306 1.00 95.06 128 GLU A N 1
ATOM 1019 C CA . GLU A 1 128 ? 14.503 3.895 12.744 1.00 95.06 128 GLU A CA 1
ATOM 1020 C C . GLU A 1 128 ? 13.694 5.148 13.107 1.00 95.06 128 GLU A C 1
ATOM 1022 O O . GLU A 1 128 ? 13.314 5.325 14.259 1.00 95.06 128 GLU A O 1
ATOM 1027 N N . SER A 1 129 ? 13.451 6.021 12.132 1.00 97.31 129 SER A N 1
ATOM 1028 C CA . SER A 1 129 ? 12.725 7.283 12.277 1.00 97.31 129 SER A CA 1
ATOM 1029 C C . SER A 1 129 ? 11.297 7.209 11.740 1.00 97.31 129 SER A C 1
ATOM 1031 O O . SER A 1 129 ? 10.627 8.229 11.760 1.00 97.31 129 SER A O 1
ATOM 1033 N N . ILE A 1 130 ? 10.822 6.048 11.258 1.00 97.00 130 ILE A N 1
ATOM 1034 C CA . ILE A 1 130 ? 9.421 5.873 10.826 1.00 97.00 130 ILE A CA 1
ATOM 1035 C C . ILE A 1 130 ? 8.455 6.072 12.005 1.00 97.00 130 ILE A C 1
ATOM 1037 O O . ILE A 1 130 ? 7.354 6.564 11.790 1.00 97.00 130 ILE A O 1
ATOM 1041 N N . ASP A 1 131 ? 8.873 5.706 13.222 1.00 96.31 131 ASP A N 1
ATOM 1042 C CA . ASP A 1 131 ? 8.142 5.910 14.487 1.00 96.31 131 ASP A CA 1
ATOM 1043 C C . ASP A 1 131 ? 6.632 5.575 14.415 1.00 96.31 131 ASP A C 1
ATOM 1045 O O . ASP A 1 131 ? 5.783 6.450 14.591 1.00 96.31 131 ASP A O 1
ATOM 1049 N N . PRO A 1 132 ? 6.262 4.318 14.087 1.00 97.31 132 PRO A N 1
ATOM 1050 C CA . PRO A 1 132 ? 4.861 3.938 13.940 1.00 97.31 132 PRO A CA 1
ATOM 1051 C C . PRO A 1 132 ? 4.119 3.987 15.283 1.00 97.31 132 PRO A C 1
ATOM 1053 O O . PRO A 1 132 ? 4.580 3.438 16.288 1.00 97.31 132 PRO A O 1
ATOM 1056 N N . SER A 1 133 ? 2.922 4.574 15.280 1.00 97.81 133 SER A N 1
ATOM 1057 C CA . SER A 1 133 ? 2.008 4.576 16.422 1.00 97.81 133 SER A CA 1
ATOM 1058 C C . SER A 1 133 ? 1.499 3.163 16.734 1.00 97.81 133 SER A C 1
ATOM 1060 O O . SER A 1 133 ? 1.703 2.210 15.978 1.00 97.81 133 SER A O 1
ATOM 1062 N N . ALA A 1 134 ? 0.749 3.015 17.830 1.00 97.00 134 ALA A N 1
ATOM 1063 C CA . ALA A 1 134 ? 0.104 1.746 18.168 1.00 97.00 134 ALA A CA 1
ATOM 1064 C C . ALA A 1 134 ? -0.839 1.222 17.066 1.00 97.00 134 ALA A C 1
ATOM 1066 O O . ALA A 1 134 ? -1.096 0.021 17.033 1.00 97.00 134 ALA A O 1
ATOM 1067 N N . LYS A 1 135 ? -1.319 2.087 16.160 1.00 97.75 135 LYS A N 1
ATOM 1068 C CA . LYS A 1 135 ? -2.195 1.731 15.034 1.00 97.75 135 LYS A CA 1
ATOM 1069 C C . LYS A 1 135 ? -1.473 0.980 13.918 1.00 97.75 135 LYS A C 1
ATOM 1071 O O . LYS A 1 135 ? -2.104 0.229 13.177 1.00 97.75 135 LYS A O 1
ATOM 1076 N N . LEU A 1 136 ? -0.154 1.146 13.827 1.00 98.25 136 LEU A N 1
ATOM 1077 C CA . LEU A 1 136 ? 0.659 0.571 12.769 1.00 98.25 136 LEU A CA 1
ATOM 1078 C C . LEU A 1 136 ? 1.587 -0.525 13.301 1.00 98.25 136 LEU A C 1
ATOM 1080 O O . LEU A 1 136 ? 2.178 -0.445 14.381 1.00 98.25 136 LEU A O 1
ATOM 1084 N N . MET A 1 137 ? 1.754 -1.572 12.504 1.00 98.38 137 MET A N 1
ATOM 1085 C CA . MET A 1 137 ? 2.846 -2.526 12.641 1.00 98.38 137 MET A CA 1
ATOM 1086 C C . MET A 1 137 ? 3.700 -2.477 11.379 1.00 98.38 137 MET A C 1
ATOM 1088 O O . MET A 1 137 ? 3.308 -2.980 10.331 1.00 98.38 137 MET A O 1
ATOM 1092 N N . VAL A 1 138 ? 4.890 -1.891 11.497 1.00 97.81 138 VAL A N 1
ATOM 1093 C CA . VAL A 1 138 ? 5.874 -1.849 10.409 1.00 97.81 138 VAL A CA 1
ATOM 1094 C C . VAL A 1 138 ? 6.992 -2.837 10.715 1.00 97.81 138 VAL A C 1
ATOM 1096 O O . VAL A 1 138 ? 7.541 -2.825 11.822 1.00 97.81 138 VAL A O 1
ATOM 1099 N N . ARG A 1 139 ? 7.309 -3.719 9.763 1.00 96.31 139 ARG A N 1
ATOM 1100 C CA . ARG A 1 139 ? 8.351 -4.755 9.890 1.00 96.31 139 ARG A CA 1
ATOM 1101 C C . ARG A 1 139 ? 9.168 -4.868 8.616 1.00 96.31 139 ARG A C 1
ATOM 1103 O O . ARG A 1 139 ? 8.631 -4.701 7.530 1.00 96.31 139 ARG A O 1
ATOM 1110 N N . SER A 1 140 ? 10.454 -5.188 8.723 1.00 91.31 140 SER A N 1
ATOM 1111 C CA . SER A 1 140 ? 11.294 -5.375 7.531 1.00 91.31 140 SER A CA 1
ATOM 1112 C C . SER A 1 140 ? 10.924 -6.630 6.738 1.00 91.31 140 SER A C 1
ATOM 1114 O O . SER A 1 140 ? 11.105 -6.648 5.526 1.00 91.31 140 SER A O 1
ATOM 1116 N N . MET A 1 141 ? 10.402 -7.671 7.398 1.00 83.00 141 MET A N 1
ATOM 1117 C CA . MET A 1 141 ? 10.041 -8.938 6.760 1.00 83.00 141 MET A CA 1
ATOM 1118 C C . MET A 1 141 ? 8.543 -9.220 6.863 1.00 83.00 141 MET A C 1
ATOM 1120 O O . MET A 1 141 ? 7.958 -9.163 7.942 1.00 83.00 141 MET A O 1
ATOM 1124 N N . GLU A 1 142 ? 7.952 -9.631 5.743 1.00 84.38 142 GLU A N 1
ATOM 1125 C CA . GLU A 1 142 ? 6.550 -10.053 5.633 1.00 84.38 142 GLU A CA 1
ATOM 1126 C C . GLU A 1 142 ? 6.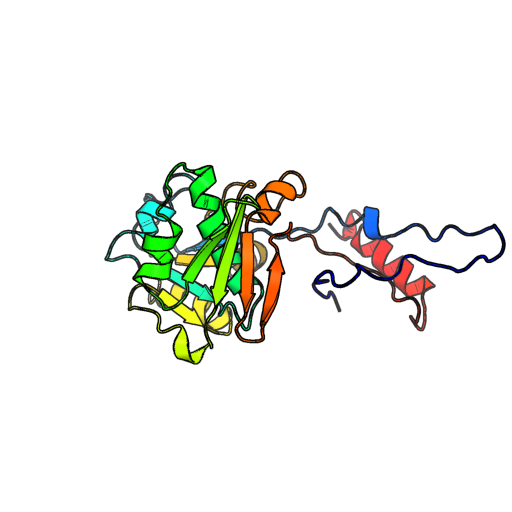167 -11.182 6.607 1.00 84.38 142 GLU A C 1
ATOM 1128 O O . GLU A 1 142 ? 5.066 -11.176 7.153 1.00 84.38 142 GLU A O 1
ATOM 1133 N N . MET A 1 143 ? 7.094 -12.102 6.907 1.00 87.31 143 MET A N 1
ATOM 1134 C CA . MET A 1 143 ? 6.868 -13.198 7.861 1.00 87.31 143 MET A CA 1
ATOM 1135 C C . MET A 1 143 ? 6.491 -12.708 9.265 1.00 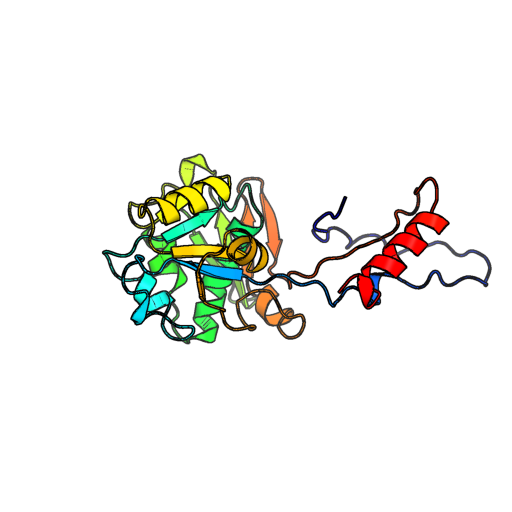87.31 143 MET A C 1
ATOM 1137 O O . MET A 1 143 ? 5.725 -13.373 9.958 1.00 87.31 143 MET A O 1
ATOM 1141 N N . GLU A 1 144 ? 6.997 -11.549 9.689 1.00 92.62 144 GLU A N 1
ATOM 1142 C CA . GLU A 1 144 ? 6.660 -10.985 10.999 1.00 92.62 144 GLU A CA 1
ATOM 1143 C C . GLU A 1 144 ? 5.238 -10.410 11.025 1.00 92.62 144 GLU A C 1
ATOM 1145 O O . GLU A 1 144 ? 4.571 -10.481 12.053 1.00 92.62 144 GLU A O 1
ATOM 1150 N N . LEU A 1 145 ? 4.748 -9.892 9.893 1.00 95.88 145 LEU A N 1
ATOM 1151 C CA . LEU A 1 145 ? 3.369 -9.411 9.760 1.00 95.88 145 LEU A CA 1
ATOM 1152 C C . LEU A 1 145 ? 2.377 -10.572 9.709 1.00 95.88 145 LEU A C 1
ATOM 1154 O O . LEU A 1 145 ? 1.328 -10.499 10.339 1.00 95.88 145 LEU A O 1
ATOM 1158 N N . ILE A 1 146 ? 2.738 -11.664 9.030 1.00 94.81 146 ILE A N 1
ATOM 1159 C CA . ILE A 1 146 ? 1.958 -12.910 9.033 1.00 94.81 146 ILE A CA 1
ATOM 1160 C C . ILE A 1 146 ? 1.801 -13.425 10.467 1.00 94.81 146 ILE A C 1
ATOM 1162 O O . ILE A 1 146 ? 0.683 -13.670 10.911 1.00 94.81 146 ILE A O 1
ATOM 1166 N N . ALA A 1 147 ? 2.904 -13.512 11.219 1.00 94.88 147 ALA A N 1
ATOM 1167 C CA . ALA A 1 147 ? 2.862 -13.921 12.620 1.00 94.88 147 ALA A CA 1
ATOM 1168 C C . ALA A 1 147 ? 2.029 -12.958 13.483 1.00 94.88 147 ALA A C 1
ATOM 1170 O O . ALA A 1 147 ? 1.275 -13.408 14.344 1.00 94.88 147 ALA A O 1
ATOM 1171 N N . GLY A 1 148 ? 2.134 -11.647 13.236 1.00 96.44 148 GLY A N 1
ATOM 1172 C CA . GLY A 1 148 ? 1.316 -10.636 13.904 1.00 96.44 148 GLY A CA 1
ATOM 1173 C C . GLY A 1 148 ? -0.179 -10.819 13.640 1.00 96.44 148 GLY A C 1
ATOM 1174 O O . GLY A 1 148 ? -0.977 -10.697 14.567 1.00 96.44 148 GLY A O 1
ATOM 1175 N N . LEU A 1 149 ? -0.565 -11.149 12.406 1.00 96.75 149 LEU A N 1
ATOM 1176 C CA . LEU A 1 149 ? -1.958 -11.413 12.050 1.00 96.75 149 LEU A CA 1
ATOM 1177 C C . LEU A 1 149 ? -2.471 -12.701 12.718 1.00 96.75 149 LEU A C 1
ATOM 1179 O O . LEU A 1 149 ? -3.528 -12.690 13.347 1.00 96.75 149 LEU A O 1
ATOM 1183 N N . ASP A 1 150 ? -1.699 -13.790 12.661 1.00 93.50 150 ASP A N 1
ATOM 1184 C CA . ASP A 1 150 ? -2.061 -15.077 13.275 1.00 93.50 150 ASP A CA 1
ATOM 1185 C C . ASP A 1 150 ? -2.203 -14.975 14.804 1.00 93.50 150 ASP A C 1
ATOM 1187 O O . ASP A 1 150 ? -3.073 -15.609 15.411 1.00 93.50 150 ASP A O 1
ATOM 1191 N N . ALA A 1 151 ? -1.353 -14.156 15.431 1.00 95.75 151 ALA A N 1
ATOM 1192 C CA . ALA A 1 151 ? -1.374 -13.867 16.860 1.00 95.75 151 ALA A CA 1
ATOM 1193 C C . ALA A 1 151 ? -2.412 -12.802 17.263 1.00 95.75 151 ALA A C 1
ATOM 1195 O O . ALA A 1 151 ? -2.527 -12.505 18.452 1.00 95.75 151 ALA A O 1
ATOM 1196 N N . GLN A 1 152 ? -3.174 -12.248 16.309 1.00 95.62 152 GLN A N 1
ATOM 1197 C CA . GLN A 1 152 ? -4.147 -11.167 16.524 1.00 95.62 152 GLN A CA 1
ATOM 1198 C C . GLN A 1 152 ? -3.524 -9.880 17.091 1.00 95.62 152 GLN A C 1
ATOM 1200 O O . GLN A 1 152 ? -4.186 -9.090 17.765 1.00 95.62 152 GLN A O 1
ATOM 1205 N N . GLU A 1 153 ? -2.234 -9.659 16.835 1.00 97.44 153 GLU A N 1
ATOM 1206 C CA . GLU A 1 153 ? -1.560 -8.406 17.162 1.00 97.44 153 GLU A CA 1
ATOM 1207 C C . GLU A 1 153 ? -1.892 -7.299 16.161 1.00 97.44 153 GLU A C 1
ATOM 1209 O O . GLU A 1 153 ? -1.746 -6.129 16.507 1.00 97.44 153 GLU A O 1
ATOM 1214 N N . ILE A 1 154 ? -2.307 -7.660 14.947 1.00 98.19 154 ILE A N 1
ATOM 1215 C CA . ILE A 1 154 ? -2.863 -6.780 13.915 1.00 98.19 154 ILE A CA 1
ATOM 1216 C C . ILE A 1 154 ? -4.129 -7.414 13.347 1.00 98.19 154 ILE A C 1
ATOM 1218 O O . ILE A 1 154 ? -4.263 -8.635 13.323 1.00 98.19 154 ILE A O 1
ATOM 1222 N N . ASP A 1 155 ? -5.041 -6.578 12.871 1.00 98.62 155 ASP A N 1
ATOM 1223 C CA . ASP A 1 155 ? -6.288 -6.997 12.242 1.00 98.62 155 ASP A CA 1
ATOM 1224 C C . ASP A 1 155 ? -6.116 -7.160 10.725 1.00 98.62 155 ASP A C 1
ATOM 1226 O O . ASP A 1 155 ? -6.668 -8.084 10.129 1.00 98.62 155 ASP A O 1
ATOM 1230 N N . TYR A 1 156 ? -5.321 -6.288 10.102 1.00 98.75 156 TYR A N 1
ATOM 1231 C CA . TYR A 1 156 ? -5.141 -6.238 8.651 1.00 98.75 156 TYR A CA 1
ATOM 1232 C C . TYR A 1 156 ? -3.683 -6.006 8.277 1.00 98.75 156 TYR A C 1
ATOM 1234 O O . TYR A 1 156 ? -2.938 -5.378 9.028 1.00 98.75 156 TYR A O 1
ATOM 1242 N N . TYR A 1 157 ? -3.260 -6.428 7.089 1.00 98.50 157 TYR A N 1
ATOM 1243 C CA . TYR A 1 157 ? -2.005 -5.935 6.526 1.00 98.50 157 TYR A CA 1
ATOM 1244 C C . TYR A 1 157 ? -1.992 -5.948 5.002 1.00 98.50 157 TYR A C 1
ATOM 1246 O O . TYR A 1 157 ? -2.646 -6.770 4.359 1.00 98.50 157 TYR A O 1
ATOM 1254 N N . PHE A 1 158 ? -1.245 -5.013 4.423 1.00 98.44 158 PHE A N 1
ATOM 1255 C CA . PHE A 1 158 ? -1.057 -4.945 2.980 1.00 98.44 158 PHE A CA 1
ATOM 1256 C C . PHE A 1 158 ? -0.013 -5.962 2.536 1.00 98.44 158 PHE A C 1
ATOM 1258 O O . PHE A 1 158 ? 1.104 -6.001 3.062 1.00 98.44 158 PHE A O 1
ATOM 1265 N N . ILE A 1 159 ? -0.379 -6.778 1.552 1.00 97.62 159 ILE A N 1
ATOM 1266 C CA . ILE A 1 159 ? 0.484 -7.830 1.021 1.00 97.62 159 ILE A CA 1
ATOM 1267 C C . ILE A 1 159 ? 0.146 -8.137 -0.435 1.00 97.62 159 ILE A C 1
ATOM 1269 O O . ILE A 1 159 ? -0.879 -7.715 -0.961 1.00 97.62 159 ILE A O 1
ATOM 1273 N N . TYR A 1 160 ? 1.002 -8.895 -1.108 1.00 95.88 160 TYR A N 1
ATOM 1274 C CA . TYR A 1 160 ? 0.667 -9.494 -2.393 1.00 95.88 160 TYR A CA 1
ATOM 1275 C C . TYR A 1 160 ? -0.359 -10.622 -2.253 1.00 95.88 160 TYR A C 1
ATOM 1277 O O . TYR A 1 160 ? -0.201 -11.500 -1.399 1.00 95.88 160 TYR A O 1
ATOM 1285 N N . ARG A 1 161 ? -1.329 -10.682 -3.176 1.00 95.38 161 ARG A N 1
ATOM 1286 C CA . ARG A 1 161 ? -2.328 -11.769 -3.256 1.00 95.38 161 ARG A CA 1
ATOM 1287 C C . ARG A 1 161 ? -1.689 -13.155 -3.213 1.00 95.38 161 ARG A C 1
ATOM 1289 O O . ARG A 1 161 ? -2.144 -14.011 -2.467 1.00 95.38 161 ARG A O 1
ATOM 1296 N N . SER A 1 162 ? -0.588 -13.352 -3.942 1.00 91.88 162 SER A N 1
ATOM 1297 C CA . SER A 1 162 ? 0.118 -14.640 -3.981 1.00 91.88 162 SER A CA 1
ATOM 1298 C C . SER A 1 162 ? 0.619 -15.106 -2.609 1.00 91.88 162 SER A C 1
ATOM 1300 O O . SER A 1 162 ? 0.634 -16.301 -2.334 1.00 91.88 162 SER A O 1
ATOM 1302 N N . VAL A 1 163 ? 1.052 -14.174 -1.753 1.00 92.69 163 VAL A N 1
ATOM 1303 C CA . VAL A 1 163 ? 1.556 -14.492 -0.409 1.00 92.69 163 VAL A CA 1
ATOM 1304 C C . VAL A 1 163 ? 0.385 -14.796 0.524 1.00 92.69 163 VAL A C 1
ATOM 1306 O O . VAL A 1 163 ? 0.435 -15.793 1.239 1.00 92.69 163 VAL A O 1
ATOM 1309 N N . ALA A 1 164 ? -0.695 -14.011 0.461 1.00 94.56 164 ALA A N 1
ATOM 1310 C CA . ALA A 1 164 ? -1.911 -14.297 1.224 1.00 94.56 164 ALA A CA 1
ATOM 1311 C C . ALA A 1 164 ? -2.477 -15.693 0.886 1.00 94.56 164 ALA A C 1
ATOM 1313 O O . ALA A 1 164 ? -2.779 -16.475 1.787 1.00 94.56 164 ALA A O 1
ATOM 1314 N N . GLU A 1 165 ? -2.528 -16.051 -0.405 1.00 93.56 165 GLU A N 1
ATOM 1315 C CA . GLU A 1 165 ? -2.944 -17.382 -0.870 1.00 93.56 165 GLU A CA 1
ATOM 1316 C C . GLU A 1 165 ? -2.016 -18.493 -0.364 1.00 93.56 165 GLU A C 1
ATOM 1318 O O . GLU A 1 165 ? -2.491 -19.519 0.124 1.00 93.56 165 GLU A O 1
ATOM 1323 N N . GLN A 1 166 ? -0.695 -18.292 -0.432 1.00 90.12 166 GLN A N 1
ATOM 1324 C CA . GLN A 1 166 ? 0.289 -19.267 0.047 1.00 90.12 166 GLN A CA 1
ATOM 1325 C C . GLN A 1 166 ? 0.139 -19.562 1.547 1.00 90.12 166 GLN A C 1
ATOM 1327 O O . GLN A 1 166 ? 0.382 -20.690 1.980 1.00 90.12 166 GLN A O 1
ATOM 1332 N N . HIS A 1 167 ? -0.259 -18.561 2.330 1.00 89.75 167 HIS A N 1
ATOM 1333 C CA . HIS A 1 167 ? -0.465 -18.679 3.770 1.00 89.75 167 HIS A CA 1
ATOM 1334 C C . HIS A 1 167 ? -1.916 -19.011 4.157 1.00 89.75 167 HIS A C 1
ATOM 1336 O O . HIS A 1 167 ? -2.209 -19.146 5.342 1.00 89.75 167 HIS A O 1
ATOM 1342 N N . GLY A 1 168 ? -2.814 -19.198 3.181 1.00 90.62 168 GLY A N 1
ATOM 1343 C CA . GLY A 1 168 ? -4.211 -19.573 3.419 1.00 90.62 168 GLY A CA 1
ATOM 1344 C C . GLY A 1 168 ? -5.024 -18.511 4.165 1.00 90.62 168 GLY A C 1
ATOM 1345 O O . GLY A 1 168 ? -6.004 -18.851 4.826 1.00 90.62 168 GLY A O 1
ATOM 1346 N N . GLN A 1 169 ? -4.609 -17.247 4.092 1.00 92.75 169 GLN A N 1
ATOM 1347 C CA . GLN A 1 169 ? -5.278 -16.129 4.752 1.00 92.75 169 GLN A CA 1
ATOM 1348 C C . GLN A 1 169 ? -6.453 -15.625 3.911 1.00 92.75 169 GLN A C 1
ATOM 1350 O O . GLN A 1 169 ? -6.459 -15.751 2.683 1.00 92.75 169 GLN A O 1
ATOM 1355 N N . LEU A 1 170 ? -7.443 -15.022 4.572 1.00 96.81 170 LEU A N 1
ATOM 1356 C CA . LEU A 1 170 ? -8.465 -14.259 3.862 1.00 96.81 170 LEU A CA 1
ATOM 1357 C C . LEU A 1 170 ? -7.833 -12.968 3.344 1.00 96.81 170 LEU A C 1
ATOM 1359 O O . LEU A 1 170 ? -6.907 -12.421 3.945 1.00 96.81 170 LEU A O 1
ATOM 1363 N N . PHE A 1 171 ? -8.327 -12.470 2.220 1.00 97.62 171 PHE A N 1
ATOM 1364 C CA . PHE A 1 171 ? -7.873 -11.199 1.683 1.00 97.62 171 PHE A CA 1
ATOM 1365 C C . PHE A 1 171 ? -8.988 -10.488 0.940 1.00 97.62 171 PHE A C 1
ATOM 1367 O O . PHE A 1 171 ? -9.861 -11.104 0.329 1.00 97.62 171 PHE A O 1
ATOM 1374 N N . LEU A 1 172 ? -8.925 -9.166 0.997 1.00 97.62 172 LEU A N 1
ATOM 1375 C CA . LEU A 1 172 ? -9.765 -8.282 0.225 1.00 97.62 172 LEU A CA 1
ATOM 1376 C C . LEU A 1 172 ? -9.027 -7.854 -1.042 1.00 97.62 172 LEU A C 1
ATOM 1378 O O . LEU A 1 172 ? -7.939 -7.278 -0.973 1.00 97.62 172 LEU A O 1
ATOM 1382 N N . GLU A 1 173 ? -9.646 -8.098 -2.194 1.00 97.31 173 GLU A N 1
ATOM 1383 C CA . GLU A 1 173 ? -9.176 -7.543 -3.460 1.00 97.31 173 GLU A CA 1
ATOM 1384 C C . GLU A 1 173 ? -9.495 -6.046 -3.526 1.00 97.31 173 GLU A C 1
ATOM 1386 O O . GLU A 1 173 ? -10.629 -5.619 -3.294 1.00 97.31 173 GLU A O 1
ATOM 1391 N N . LEU A 1 174 ? -8.468 -5.254 -3.823 1.00 98.19 174 LEU A N 1
ATOM 1392 C CA . LEU A 1 174 ? -8.582 -3.814 -4.007 1.00 98.19 174 LEU A CA 1
ATOM 1393 C C . LEU A 1 174 ? -8.892 -3.501 -5.481 1.00 98.19 174 LEU A C 1
ATOM 1395 O O . LEU A 1 174 ? -8.585 -4.314 -6.356 1.00 98.19 174 LEU A O 1
ATOM 1399 N N . PRO A 1 1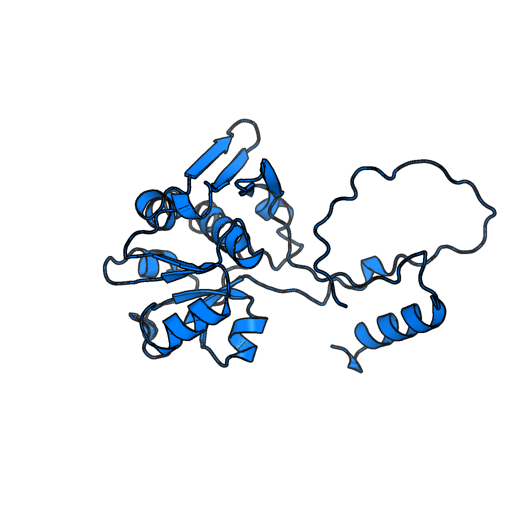75 ? -9.496 -2.340 -5.786 1.00 98.06 175 PRO A N 1
ATOM 1400 C CA . PRO A 1 175 ? -9.738 -1.925 -7.162 1.00 98.06 175 PRO A CA 1
ATOM 1401 C C . PRO A 1 175 ? -8.469 -1.928 -8.018 1.00 98.06 175 PRO A C 1
ATOM 1403 O O . PRO A 1 175 ? -7.405 -1.479 -7.582 1.00 98.06 175 PRO A O 1
ATOM 1406 N N . ALA A 1 176 ? -8.602 -2.366 -9.271 1.00 96.94 176 ALA A N 1
ATOM 1407 C CA . ALA A 1 176 ? -7.488 -2.437 -10.212 1.00 96.94 176 ALA A CA 1
ATOM 1408 C C . ALA A 1 176 ? -6.855 -1.059 -10.483 1.00 96.94 176 ALA A C 1
ATOM 1410 O O . ALA A 1 176 ? -5.705 -0.962 -10.891 1.00 96.94 176 ALA A O 1
ATOM 1411 N N . GLU A 1 177 ? -7.586 0.030 -10.268 1.00 97.69 177 GLU A N 1
ATOM 1412 C CA . GLU A 1 177 ? -7.114 1.410 -10.361 1.00 97.69 177 GLU A CA 1
ATOM 1413 C C . GLU A 1 177 ? -6.055 1.767 -9.309 1.00 97.69 177 GLU A C 1
ATOM 1415 O O . GLU A 1 177 ? -5.301 2.718 -9.525 1.00 97.69 177 GLU A O 1
ATOM 1420 N N . ILE A 1 178 ? -5.981 1.016 -8.201 1.00 98.19 178 ILE A N 1
ATOM 1421 C CA . ILE A 1 178 ? -5.117 1.330 -7.052 1.00 98.19 178 ILE A CA 1
ATOM 1422 C C . ILE A 1 178 ? -4.191 0.175 -6.639 1.00 98.19 178 ILE A C 1
ATOM 1424 O O . ILE A 1 178 ? -3.110 0.427 -6.119 1.00 98.19 178 ILE A O 1
ATOM 1428 N N . ASP A 1 179 ? -4.558 -1.080 -6.916 1.00 97.56 179 ASP A N 1
ATOM 1429 C CA . ASP A 1 179 ? -3.858 -2.303 -6.469 1.00 97.56 179 ASP A CA 1
ATOM 1430 C C . ASP A 1 179 ? -2.516 -2.599 -7.174 1.00 97.56 179 ASP A C 1
ATOM 1432 O O . ASP A 1 179 ? -1.843 -3.594 -6.876 1.00 97.56 179 ASP A O 1
ATOM 1436 N N . LEU A 1 180 ? -2.139 -1.747 -8.132 1.00 96.81 180 LEU A N 1
ATOM 1437 C CA . LEU A 1 180 ? -0.951 -1.852 -8.975 1.00 96.81 180 LEU A CA 1
ATOM 1438 C C . LEU A 1 180 ? -0.915 -3.090 -9.889 1.00 96.81 180 LEU A C 1
ATOM 1440 O O . LEU A 1 180 ? 0.153 -3.440 -10.380 1.00 96.81 180 LEU A O 1
ATOM 1444 N N . SER A 1 181 ? -2.021 -3.775 -10.161 1.00 93.50 181 SER A N 1
ATOM 1445 C CA . SER A 1 181 ? -2.012 -5.035 -10.918 1.00 93.50 181 SER A CA 1
ATOM 1446 C C . SER A 1 181 ? -2.124 -4.856 -12.430 1.00 93.50 181 SER A C 1
ATOM 1448 O O . SER A 1 181 ? -1.623 -5.671 -13.213 1.00 93.50 181 SER A O 1
ATOM 1450 N N . SER A 1 182 ? -2.774 -3.788 -12.888 1.00 92.38 182 SER A N 1
ATOM 1451 C CA . SER A 1 182 ? -3.262 -3.689 -14.258 1.00 92.38 182 SER A CA 1
ATOM 1452 C C . SER A 1 182 ? -2.481 -2.688 -15.099 1.00 92.38 182 SER A C 1
ATOM 1454 O O . SER A 1 182 ? -2.400 -1.496 -14.820 1.00 92.38 182 SER A O 1
ATOM 1456 N N . VAL A 1 183 ? -1.974 -3.162 -16.237 1.00 90.56 183 VAL A N 1
ATOM 1457 C CA . VAL A 1 183 ? -1.307 -2.308 -17.233 1.00 90.56 183 VAL A CA 1
ATOM 1458 C C . VAL A 1 183 ? -2.214 -1.218 -17.813 1.00 90.56 183 VAL A C 1
ATOM 1460 O O . VAL A 1 183 ? -1.698 -0.232 -18.332 1.00 90.56 183 VAL A O 1
ATOM 1463 N N . ALA A 1 184 ? -3.540 -1.372 -17.715 1.00 93.12 184 ALA A N 1
ATOM 1464 C CA . ALA A 1 184 ? -4.497 -0.368 -18.178 1.00 93.12 184 ALA A CA 1
ATOM 1465 C C . ALA A 1 184 ? -4.447 0.921 -17.341 1.00 93.12 184 ALA A C 1
ATOM 1467 O O . ALA A 1 184 ? -4.702 1.995 -17.875 1.00 93.12 184 ALA A O 1
ATOM 1468 N N . TYR A 1 185 ? -4.056 0.822 -16.067 1.00 95.88 185 TYR A N 1
ATOM 1469 C CA . TYR A 1 185 ? -3.977 1.950 -15.134 1.00 95.88 185 TYR A CA 1
ATOM 1470 C C . TYR A 1 185 ? -2.534 2.409 -14.888 1.00 95.88 185 TYR A C 1
ATOM 1472 O O . TYR A 1 185 ? -2.249 3.113 -13.926 1.00 95.88 185 TYR A O 1
ATOM 1480 N N . ALA A 1 186 ? -1.603 2.060 -15.785 1.00 95.44 186 ALA A N 1
ATOM 1481 C CA . ALA A 1 186 ? -0.193 2.422 -15.650 1.00 95.44 186 ALA A CA 1
ATOM 1482 C C . ALA A 1 186 ? 0.049 3.938 -15.556 1.00 95.44 186 ALA A C 1
ATOM 1484 O O . ALA A 1 186 ? 1.024 4.349 -14.936 1.00 95.44 186 ALA A O 1
ATOM 1485 N N . ASP A 1 187 ? -0.794 4.764 -16.180 1.00 96.31 187 ASP A N 1
ATOM 1486 C CA . ASP A 1 187 ? -0.684 6.222 -16.072 1.00 96.31 187 ASP A CA 1
ATOM 1487 C C . ASP A 1 187 ? -1.243 6.745 -14.747 1.00 96.31 187 ASP A C 1
ATOM 1489 O O . ASP A 1 187 ? -0.633 7.637 -14.164 1.00 96.31 187 ASP A O 1
ATOM 1493 N N . THR A 1 188 ? -2.308 6.128 -14.221 1.00 97.19 188 THR A N 1
ATOM 1494 C CA . THR A 1 188 ? -2.802 6.382 -12.861 1.00 97.19 188 THR A CA 1
ATOM 1495 C C . THR A 1 188 ? -1.719 6.066 -11.839 1.00 97.19 188 THR A C 1
ATOM 1497 O O . THR A 1 188 ? -1.379 6.912 -11.031 1.00 97.19 188 THR A O 1
ATOM 1500 N N . TYR A 1 189 ? -1.073 4.902 -11.914 1.00 97.88 189 TYR A N 1
ATOM 1501 C CA . TYR A 1 189 ? -0.049 4.538 -10.929 1.00 97.88 189 TYR A CA 1
ATOM 1502 C C . TYR A 1 189 ? 1.159 5.491 -10.917 1.00 97.88 189 TYR A C 1
ATOM 1504 O O . TYR A 1 189 ? 1.803 5.655 -9.884 1.00 97.88 189 TYR A O 1
ATOM 1512 N N . LYS A 1 190 ? 1.479 6.138 -12.047 1.00 97.12 190 LYS A N 1
ATOM 1513 C CA . LYS A 1 190 ? 2.602 7.087 -12.143 1.00 97.12 190 LYS A CA 1
ATOM 1514 C C . LYS A 1 190 ? 2.357 8.405 -11.415 1.00 97.12 190 LYS A C 1
ATOM 1516 O O . LYS A 1 190 ? 3.327 9.139 -11.216 1.00 97.12 190 LYS A O 1
ATOM 1521 N N . THR A 1 191 ? 1.114 8.709 -11.033 1.00 97.81 191 THR A N 1
ATOM 1522 C CA . THR A 1 191 ? 0.801 9.902 -10.236 1.00 97.81 191 THR A CA 1
ATOM 1523 C C . THR A 1 191 ? 1.347 9.799 -8.815 1.00 97.81 191 THR A C 1
ATOM 1525 O O . THR A 1 191 ? 1.340 10.798 -8.107 1.00 97.81 191 THR A O 1
ATOM 1528 N N . VAL A 1 192 ? 1.874 8.639 -8.403 1.00 98.25 192 VAL A N 1
ATOM 1529 C CA . VAL A 1 192 ? 2.488 8.442 -7.087 1.00 98.25 192 VAL A CA 1
ATOM 1530 C C . VAL A 1 192 ? 3.927 7.980 -7.209 1.00 98.25 192 VAL A C 1
ATOM 1532 O O . VAL A 1 192 ? 4.286 7.120 -8.023 1.00 98.25 192 VAL A O 1
ATOM 1535 N N . GLN A 1 193 ? 4.778 8.554 -6.370 1.00 98.25 193 GLN A N 1
ATOM 1536 C CA . GLN A 1 193 ? 6.190 8.228 -6.272 1.00 98.25 193 GLN A CA 1
ATOM 1537 C C . GLN A 1 193 ? 6.596 8.114 -4.811 1.00 98.25 193 GLN A C 1
ATOM 1539 O O . GLN A 1 193 ? 6.051 8.795 -3.953 1.00 98.25 193 GLN A O 1
ATOM 1544 N N . VAL A 1 194 ? 7.580 7.269 -4.535 1.00 98.44 194 VAL A N 1
ATOM 1545 C CA . VAL A 1 194 ? 8.173 7.095 -3.212 1.00 98.44 194 VAL A CA 1
ATOM 1546 C C . VAL A 1 194 ? 9.644 7.481 -3.286 1.00 98.44 194 VAL A C 1
ATOM 1548 O O . VAL A 1 194 ? 10.373 6.978 -4.143 1.00 98.44 194 VAL A O 1
ATOM 1551 N N . VAL A 1 195 ? 10.087 8.345 -2.380 1.00 98.19 195 VAL A N 1
ATOM 1552 C CA . VAL A 1 195 ? 11.501 8.633 -2.131 1.00 98.19 195 VAL A CA 1
ATOM 1553 C C . VAL A 1 195 ? 11.915 7.862 -0.886 1.00 98.19 195 VAL A C 1
ATOM 1555 O O . VAL A 1 195 ? 11.463 8.158 0.218 1.00 98.19 195 VAL A O 1
ATOM 1558 N N . GLN A 1 196 ? 12.760 6.853 -1.070 1.00 97.38 196 GLN A N 1
ATOM 1559 C CA . GLN A 1 196 ? 13.321 6.068 0.028 1.00 97.38 196 GLN A CA 1
ATOM 1560 C C . GLN A 1 196 ? 14.414 6.861 0.762 1.00 97.38 196 GLN A C 1
ATOM 1562 O O . GLN A 1 196 ? 15.018 7.775 0.196 1.00 97.38 196 GLN A O 1
ATOM 1567 N N . ALA A 1 197 ? 14.754 6.457 1.987 1.00 96.38 197 ALA A N 1
ATOM 1568 C CA . ALA A 1 197 ? 15.757 7.134 2.819 1.00 96.38 197 ALA A CA 1
ATOM 1569 C C . ALA A 1 197 ? 17.153 7.235 2.169 1.00 96.38 197 ALA A C 1
ATOM 1571 O O . ALA A 1 197 ? 17.928 8.141 2.466 1.00 96.38 197 ALA A O 1
ATOM 1572 N N . ASN A 1 198 ? 17.481 6.319 1.254 1.00 94.75 198 ASN A N 1
ATOM 1573 C CA . ASN A 1 198 ? 18.728 6.334 0.481 1.00 94.75 198 ASN A CA 1
ATOM 1574 C C . ASN A 1 198 ? 18.698 7.298 -0.730 1.00 94.75 198 ASN A C 1
ATOM 1576 O O . ASN A 1 198 ? 19.655 7.329 -1.505 1.00 94.75 198 ASN A O 1
ATOM 1580 N N . GLY A 1 199 ? 17.611 8.054 -0.916 1.00 95.38 199 GLY A N 1
ATOM 1581 C CA . GLY A 1 199 ? 17.387 8.963 -2.042 1.00 95.38 199 GLY A CA 1
ATOM 1582 C C . GLY A 1 199 ? 16.896 8.282 -3.323 1.00 95.38 199 GLY A C 1
ATOM 1583 O O . GLY A 1 199 ? 16.770 8.943 -4.354 1.00 95.38 199 GLY A O 1
ATOM 1584 N N . ASN A 1 200 ? 16.634 6.974 -3.295 1.00 95.69 200 ASN A N 1
ATOM 1585 C CA . ASN A 1 200 ? 16.098 6.253 -4.440 1.00 95.69 200 ASN A CA 1
ATOM 1586 C C . ASN A 1 200 ? 14.633 6.636 -4.675 1.00 95.69 200 ASN A C 1
ATOM 1588 O O . ASN A 1 200 ? 13.800 6.528 -3.775 1.00 95.69 200 ASN A O 1
ATOM 1592 N N . LEU A 1 201 ? 14.333 7.047 -5.905 1.00 96.69 201 LEU A N 1
ATOM 1593 C CA . LEU A 1 201 ? 12.991 7.403 -6.343 1.00 96.69 201 LEU A CA 1
ATOM 1594 C C . LEU A 1 201 ? 12.351 6.212 -7.057 1.00 96.69 201 LEU A C 1
ATOM 1596 O O . LEU A 1 201 ? 12.860 5.736 -8.076 1.00 96.69 201 LEU A O 1
ATOM 1600 N N . VAL A 1 202 ? 11.206 5.765 -6.554 1.00 96.94 202 VAL A N 1
ATOM 1601 C CA . VAL A 1 202 ? 10.418 4.678 -7.134 1.00 96.94 202 VAL A CA 1
A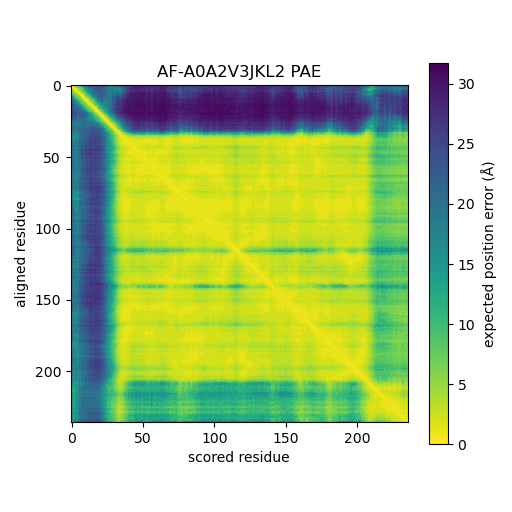TOM 1602 C C . VAL A 1 202 ? 9.061 5.224 -7.561 1.00 96.94 202 VAL A C 1
ATOM 1604 O O . VAL A 1 202 ? 8.285 5.688 -6.737 1.00 96.94 202 VAL A O 1
ATOM 1607 N N . THR A 1 203 ? 8.755 5.157 -8.854 1.00 97.44 203 THR A N 1
ATOM 1608 C CA . THR A 1 203 ? 7.449 5.562 -9.399 1.00 97.44 203 THR A CA 1
ATOM 1609 C C . THR A 1 203 ? 6.495 4.372 -9.445 1.00 97.44 203 THR A C 1
ATOM 1611 O O . THR A 1 203 ? 6.905 3.275 -9.848 1.00 97.44 203 THR A O 1
ATOM 1614 N N . GLY A 1 204 ? 5.226 4.592 -9.094 1.00 95.50 204 GLY A N 1
ATOM 1615 C CA . GLY A 1 204 ? 4.181 3.582 -9.201 1.00 95.50 204 GLY A CA 1
ATOM 1616 C C . GLY A 1 204 ? 4.055 3.055 -10.630 1.00 95.50 204 GLY A C 1
ATOM 1617 O O . GLY A 1 204 ? 4.095 3.797 -11.611 1.00 95.50 204 GLY A O 1
ATOM 1618 N N . ASN A 1 205 ? 3.997 1.732 -10.752 1.00 93.75 205 ASN A N 1
ATOM 1619 C CA . ASN A 1 205 ? 3.915 1.013 -12.018 1.00 93.75 205 ASN A CA 1
ATOM 1620 C C . ASN A 1 205 ? 3.230 -0.340 -11.789 1.00 93.75 205 ASN A C 1
ATOM 1622 O O . ASN A 1 205 ? 3.327 -0.876 -10.680 1.00 93.75 205 ASN A O 1
ATOM 1626 N N . PRO A 1 206 ? 2.630 -0.935 -12.836 1.00 93.88 206 PRO A N 1
ATOM 1627 C CA . PRO A 1 206 ? 2.003 -2.243 -12.722 1.00 93.88 206 PRO A CA 1
ATOM 1628 C C . PRO A 1 206 ? 2.995 -3.324 -12.254 1.00 93.88 206 PRO A C 1
ATOM 1630 O O . PRO A 1 206 ? 4.125 -3.403 -12.751 1.00 93.88 206 PRO A O 1
ATOM 1633 N N . VAL A 1 207 ? 2.576 -4.193 -11.334 1.00 88.38 207 VAL A N 1
ATOM 1634 C CA . VAL A 1 207 ? 3.338 -5.338 -10.827 1.00 88.38 207 VAL A CA 1
ATOM 1635 C C . VAL A 1 207 ? 3.209 -6.494 -11.810 1.00 88.38 207 VAL A C 1
ATOM 1637 O O . VAL A 1 207 ? 2.458 -7.446 -11.620 1.00 88.38 207 VAL A O 1
ATOM 1640 N N . VAL A 1 208 ? 3.970 -6.393 -12.895 1.00 83.12 208 VAL A N 1
ATOM 1641 C CA . VAL A 1 208 ? 4.079 -7.429 -13.923 1.00 83.12 208 VAL A CA 1
ATOM 1642 C C . VAL A 1 208 ? 5.430 -8.116 -13.777 1.00 83.12 208 VAL A C 1
ATOM 1644 O O . VAL A 1 208 ? 6.473 -7.460 -13.696 1.00 83.12 208 VAL A O 1
ATOM 1647 N N . TYR A 1 209 ? 5.429 -9.443 -13.744 1.00 73.31 209 TYR A N 1
ATOM 1648 C CA . TYR A 1 209 ? 6.661 -10.214 -13.754 1.00 73.31 209 TYR A CA 1
ATOM 1649 C C . TYR A 1 209 ? 7.231 -10.264 -15.169 1.00 73.31 209 TYR A C 1
ATOM 1651 O O . TYR A 1 209 ? 6.518 -10.454 -16.146 1.00 73.31 209 TYR A O 1
ATOM 1659 N N . GLY A 1 210 ? 8.547 -10.097 -15.273 1.00 72.44 210 GLY A N 1
ATOM 1660 C CA . GLY A 1 210 ? 9.296 -10.284 -16.508 1.00 72.44 210 GLY A CA 1
ATOM 1661 C C . GLY A 1 210 ? 10.288 -11.429 -16.345 1.00 72.44 210 GLY A C 1
ATOM 1662 O O . GLY A 1 210 ? 11.023 -11.491 -15.362 1.00 72.44 210 GLY A O 1
ATOM 1663 N N . ILE A 1 211 ? 10.340 -12.321 -17.326 1.00 78.12 211 ILE A N 1
ATOM 1664 C CA . ILE A 1 211 ? 11.381 -13.331 -17.492 1.00 78.12 211 ILE A CA 1
ATOM 1665 C C . ILE A 1 211 ? 12.205 -13.009 -18.745 1.00 78.12 211 ILE A C 1
ATOM 1667 O O . ILE A 1 211 ? 11.693 -12.536 -19.752 1.00 78.12 211 ILE A O 1
ATOM 1671 N N . THR A 1 212 ? 13.516 -13.213 -18.697 1.00 82.19 212 THR A N 1
ATOM 1672 C CA . THR A 1 212 ? 14.380 -12.988 -19.861 1.00 82.19 212 THR A CA 1
ATOM 1673 C C . THR A 1 212 ? 15.561 -13.944 -19.841 1.00 82.19 212 THR A C 1
ATOM 1675 O O . THR A 1 212 ? 15.961 -14.424 -18.779 1.00 82.19 212 THR A O 1
ATOM 1678 N N . VAL A 1 213 ? 16.131 -14.202 -21.016 1.00 87.31 213 VAL A N 1
ATOM 1679 C CA . VAL A 1 213 ? 17.397 -14.921 -21.168 1.00 87.31 213 VAL A CA 1
ATOM 1680 C C . VAL A 1 213 ? 18.510 -13.872 -21.263 1.00 87.31 213 VAL A C 1
ATOM 1682 O O . VAL A 1 213 ? 18.511 -13.093 -22.218 1.00 87.31 213 VAL A O 1
ATOM 1685 N N . PRO A 1 214 ? 19.445 -13.797 -20.293 1.00 88.25 214 PRO A N 1
ATOM 1686 C CA . PRO A 1 214 ? 20.541 -12.834 -20.344 1.00 88.25 214 PRO A CA 1
ATOM 1687 C C . PRO A 1 214 ? 21.373 -12.975 -21.620 1.00 88.25 214 PRO A C 1
ATOM 1689 O O . PRO A 1 214 ? 21.629 -14.082 -22.089 1.00 88.25 214 PRO A O 1
ATOM 1692 N N . THR A 1 215 ? 21.867 -11.858 -22.154 1.00 86.44 215 THR A N 1
ATOM 1693 C CA . THR A 1 215 ? 22.678 -11.849 -23.386 1.00 86.44 215 THR A CA 1
ATOM 1694 C C . THR A 1 215 ? 24.014 -12.578 -23.242 1.00 86.44 215 THR A C 1
ATOM 1696 O O . THR A 1 215 ? 24.596 -12.993 -24.238 1.00 86.44 215 THR A O 1
ATOM 1699 N N . ASN A 1 216 ? 24.493 -12.751 -22.010 1.00 90.31 216 ASN A N 1
ATOM 1700 C CA . ASN A 1 216 ? 25.696 -13.500 -21.658 1.00 90.31 216 ASN A CA 1
ATOM 1701 C C . ASN A 1 216 ? 25.389 -14.899 -21.091 1.00 90.31 216 ASN A C 1
ATOM 1703 O O . ASN A 1 216 ? 26.246 -15.486 -20.426 1.00 90.31 216 ASN A O 1
ATOM 1707 N N . ALA A 1 217 ? 24.173 -15.421 -21.293 1.00 92.19 217 ALA A N 1
ATOM 1708 C CA . ALA A 1 217 ? 23.817 -16.762 -20.848 1.00 92.19 217 ALA A CA 1
ATOM 1709 C C . ALA A 1 217 ? 24.764 -17.798 -21.470 1.00 92.19 217 ALA A C 1
ATOM 1711 O O . ALA A 1 217 ? 25.006 -17.791 -22.674 1.00 92.19 217 ALA A O 1
ATOM 1712 N N . ARG A 1 218 ? 25.284 -18.709 -20.636 1.00 93.75 218 ARG A N 1
ATOM 1713 C CA . ARG A 1 218 ? 26.171 -19.799 -21.077 1.00 93.75 218 ARG A CA 1
ATOM 1714 C C . ARG A 1 218 ? 25.501 -20.709 -22.111 1.00 93.75 218 ARG A C 1
ATOM 1716 O O . ARG A 1 218 ? 26.189 -21.257 -22.962 1.00 93.75 218 ARG A O 1
ATOM 1723 N N . ASP A 1 219 ? 24.184 -20.857 -22.007 1.00 94.50 219 ASP A N 1
ATOM 1724 C CA . ASP A 1 219 ? 23.354 -21.620 -22.933 1.00 94.50 219 ASP A CA 1
ATOM 1725 C C . ASP A 1 219 ? 22.050 -20.846 -23.216 1.00 94.50 219 ASP A C 1
ATOM 1727 O O . ASP A 1 219 ? 21.054 -20.994 -22.495 1.00 94.50 219 ASP A O 1
ATOM 1731 N N . PRO A 1 220 ? 22.061 -19.939 -24.211 1.00 91.88 220 PRO A N 1
ATOM 1732 C CA . PRO A 1 220 ? 20.887 -19.145 -24.557 1.00 91.88 220 PRO A CA 1
ATOM 1733 C C . PRO A 1 220 ? 19.738 -19.994 -25.111 1.00 91.88 220 PRO A C 1
ATOM 1735 O O . PRO A 1 220 ? 18.576 -19.651 -24.903 1.00 91.88 220 PRO A O 1
ATOM 1738 N N . GLU A 1 221 ? 20.042 -21.102 -25.792 1.00 91.88 221 GLU A N 1
ATOM 1739 C CA . GLU A 1 221 ? 19.036 -21.974 -26.403 1.00 91.88 221 GLU A CA 1
ATOM 1740 C C . GLU A 1 221 ? 18.214 -22.701 -25.336 1.00 91.88 221 GLU A C 1
ATOM 1742 O O . GLU A 1 221 ? 16.981 -22.648 -25.365 1.00 91.88 221 GLU A O 1
ATOM 1747 N N . MET A 1 222 ? 18.872 -23.283 -24.328 1.00 93.19 222 MET A N 1
ATOM 1748 C CA . MET A 1 222 ? 18.185 -23.876 -23.177 1.00 93.19 222 MET A CA 1
ATOM 1749 C C . MET A 1 222 ? 17.427 -22.832 -22.359 1.00 93.19 222 MET A C 1
ATOM 1751 O O . MET A 1 222 ? 16.315 -23.097 -21.898 1.00 93.19 222 MET A O 1
ATOM 1755 N N . GLY A 1 223 ? 17.985 -21.625 -22.217 1.00 90.69 223 GLY A N 1
ATOM 1756 C CA . GLY A 1 223 ? 17.279 -20.501 -21.605 1.00 90.69 223 GLY A CA 1
ATOM 1757 C C . GLY A 1 223 ? 15.963 -20.191 -22.322 1.00 90.69 223 GLY A C 1
ATOM 1758 O O . GLY A 1 223 ? 14.930 -20.029 -21.675 1.00 90.69 223 GLY A O 1
ATOM 1759 N N . LEU A 1 224 ? 15.971 -20.164 -23.658 1.00 89.81 224 LEU A N 1
ATOM 1760 C CA . LEU A 1 224 ? 14.769 -19.925 -24.459 1.00 89.81 224 LEU A CA 1
ATOM 1761 C C . LEU A 1 224 ? 13.752 -21.064 -24.337 1.00 89.81 224 LEU A C 1
ATOM 1763 O O . LEU A 1 224 ? 12.555 -20.789 -24.275 1.00 89.81 224 LEU A O 1
ATOM 1767 N N . LEU A 1 225 ? 14.195 -22.324 -24.279 1.00 92.06 225 LEU A N 1
ATOM 1768 C CA . LEU A 1 225 ? 13.304 -23.466 -24.045 1.00 92.06 225 LEU A CA 1
ATOM 1769 C C . LEU A 1 225 ? 12.625 -23.387 -22.674 1.00 92.06 225 LEU A C 1
ATOM 1771 O O . LEU A 1 225 ? 11.422 -23.622 -22.580 1.00 92.06 225 LEU A O 1
ATOM 1775 N N . PHE A 1 226 ? 13.358 -22.989 -21.632 1.00 90.50 226 PHE A N 1
ATOM 1776 C CA . PHE A 1 226 ? 12.778 -22.772 -20.309 1.00 90.50 226 PHE A CA 1
ATOM 1777 C C . PHE A 1 226 ? 11.741 -21.645 -20.317 1.00 90.50 226 PHE A C 1
ATOM 1779 O O . PHE A 1 226 ? 10.650 -21.824 -19.788 1.00 90.50 226 PHE A O 1
ATOM 1786 N N . VAL A 1 227 ? 12.033 -20.505 -20.957 1.00 88.06 227 VAL A N 1
ATOM 1787 C CA . VAL A 1 227 ? 11.048 -19.414 -21.045 1.00 88.06 227 VAL A CA 1
ATOM 1788 C C . VAL A 1 227 ? 9.800 -19.855 -21.810 1.00 88.06 227 VAL A C 1
ATOM 1790 O O . VAL A 1 227 ? 8.699 -19.552 -21.365 1.00 88.06 227 VAL A O 1
ATOM 1793 N N . LYS A 1 228 ? 9.952 -20.621 -22.900 1.00 88.25 228 LYS A N 1
ATOM 1794 C CA . LYS A 1 228 ? 8.817 -21.206 -23.634 1.00 88.25 228 LYS A CA 1
ATOM 1795 C C . LYS A 1 228 ? 7.957 -22.109 -22.753 1.00 88.25 228 LYS A C 1
ATOM 1797 O O . LYS A 1 228 ? 6.743 -22.021 -22.850 1.00 88.25 228 LYS A O 1
ATOM 1802 N N . LEU A 1 229 ? 8.571 -22.940 -21.908 1.00 89.38 229 LEU A N 1
ATOM 1803 C CA . LEU A 1 229 ? 7.846 -23.768 -20.944 1.00 89.38 229 LEU A CA 1
ATOM 1804 C C . LEU A 1 229 ? 7.092 -22.902 -19.929 1.00 89.38 229 LEU A C 1
ATOM 1806 O O . LEU A 1 229 ? 5.917 -23.140 -19.689 1.00 89.38 229 LEU A O 1
ATOM 1810 N N . VAL A 1 230 ? 7.736 -21.874 -19.371 1.00 86.06 230 VAL A N 1
ATOM 1811 C CA . VAL A 1 230 ? 7.084 -20.984 -18.400 1.00 86.06 230 VAL A CA 1
ATOM 1812 C C . VAL A 1 230 ? 5.851 -20.320 -19.009 1.00 86.06 230 VAL A C 1
ATOM 1814 O O . VAL A 1 230 ? 4.815 -20.338 -18.378 1.00 86.06 230 VAL A O 1
ATOM 1817 N N . VAL A 1 231 ? 5.912 -19.792 -20.236 1.00 83.81 231 VAL A N 1
ATOM 1818 C CA . VAL A 1 231 ? 4.756 -19.099 -20.850 1.00 83.81 231 VAL A CA 1
ATOM 1819 C C . VAL A 1 231 ? 3.732 -20.032 -21.519 1.00 83.81 231 VAL A C 1
ATOM 1821 O O . VAL A 1 231 ? 2.727 -19.551 -22.043 1.00 83.81 231 VAL A O 1
ATOM 1824 N N . SER A 1 232 ? 3.984 -21.344 -21.541 1.00 85.69 232 SER A N 1
ATOM 1825 C CA . SER A 1 232 ? 3.084 -22.351 -22.124 1.00 85.69 232 SER A CA 1
ATOM 1826 C C . SER A 1 232 ? 1.864 -22.631 -21.232 1.00 85.69 232 SER A C 1
ATOM 1828 O O . SER A 1 232 ? 1.889 -22.262 -20.058 1.00 85.69 232 SER A O 1
ATOM 1830 N N . PRO A 1 233 ? 0.808 -23.299 -21.741 1.00 85.25 233 PRO A N 1
ATOM 1831 C CA . PRO A 1 233 ? -0.328 -23.725 -20.920 1.00 85.25 233 PRO A CA 1
ATOM 1832 C C . PRO A 1 233 ? 0.063 -24.567 -19.701 1.00 85.25 233 PRO A C 1
ATOM 1834 O O . PRO A 1 233 ? -0.631 -24.533 -18.698 1.00 85.25 233 PRO A O 1
ATOM 1837 N N . GLU A 1 234 ? 1.166 -25.314 -19.766 1.00 86.38 234 GLU A N 1
ATOM 1838 C CA . GLU A 1 234 ? 1.671 -26.110 -18.645 1.00 86.38 234 GLU A CA 1
ATOM 1839 C C . GLU A 1 234 ? 2.301 -25.262 -17.527 1.00 86.38 234 GLU A C 1
ATOM 1841 O O . GLU A 1 234 ? 2.460 -25.750 -16.409 1.00 86.38 234 GLU A O 1
ATOM 1846 N N . GLY A 1 235 ? 2.713 -24.027 -17.828 1.00 80.94 235 GLY A N 1
ATOM 1847 C CA . GLY A 1 235 ? 3.328 -23.103 -16.873 1.00 80.94 235 GLY A CA 1
ATOM 1848 C C . GLY A 1 235 ? 2.379 -22.043 -16.303 1.00 80.94 235 GLY A C 1
ATOM 1849 O O . GLY A 1 235 ? 2.799 -21.281 -15.427 1.00 80.94 235 GLY A O 1
ATOM 1850 N N . GLN A 1 236 ? 1.144 -21.961 -16.803 1.00 72.94 236 GLN A N 1
ATOM 1851 C CA . GLN A 1 236 ? 0.087 -21.049 -16.341 1.00 72.94 236 GLN A CA 1
ATOM 1852 C C . GLN A 1 236 ? -0.834 -21.755 -15.347 1.00 72.94 236 GLN A C 1
ATOM 1854 O O . GLN A 1 236 ? -1.193 -21.095 -14.349 1.00 72.94 236 GLN A O 1
#

Secondary structure (DSSP, 8-state):
---------S---------SS-----GGGG-TT-B--EEEEE-TTSTTTTT--TTTHHHHHHSTT--EEEE-TTT-HHHHHHHHHHHHHHHHHT-TTHHHHHTGGGSS-EEEEETTTTEEEEE---GGG----TTEEEESSHHHHHHHHHTTS-SEEEEEHHHHHHTT-EEEEPPTTTSS--GGGHHHHTTEEEE-TTS-EEE----B------TT-S-HHHHHHHHHHHHSTTT-

Solvent-accessible surface area (backbone atoms only — not comparable to full-atom values): 13590 Å² total; per-residue (Å²): 133,91,54,87,76,74,86,86,75,88,84,80,88,79,89,84,92,74,84,90,86,74,83,74,76,68,64,68,79,71,32,85,78,47,60,46,33,44,22,44,30,36,44,95,81,20,81,60,57,90,73,58,44,77,89,45,46,68,63,53,60,62,39,91,89,41,25,32,33,38,32,29,50,76,76,28,73,61,13,43,48,43,53,46,27,46,48,44,39,17,77,73,74,74,40,92,51,50,42,48,66,64,41,40,74,32,26,53,42,45,76,47,78,38,82,91,75,63,30,40,40,35,41,40,50,50,82,90,54,30,62,62,35,91,50,44,46,73,34,74,46,64,68,60,52,54,50,29,43,79,70,63,73,25,31,36,31,47,38,45,47,70,57,34,58,75,70,71,45,47,67,43,68,50,55,58,73,32,21,36,38,35,75,88,32,35,71,61,31,49,32,29,32,35,34,30,59,88,69,50,74,46,67,38,53,44,38,59,50,61,70,82,68,59,96,80,45,94,53,53,66,64,40,50,53,52,51,52,47,48,74,30,84,90,50,109

Radius of gyration: 19.88 Å; Cα contacts (8 Å, |Δi|>4): 409; chains: 1; bounding box: 44×48×60 Å

pLDDT: mean 86.21, std 22.04, range [26.08, 98.75]

Mean predicted aligned error: 8.77 Å